Protein AF-A0A968RHL5-F1 (afdb_monomer_lite)

pLDDT: mean 75.02, std 21.57, range [31.22, 98.44]

Secondary structure (DSSP, 8-state):
-----------S-S--SSSSS----HHHHHHHHHH--HHHHHHH-HHHHHHHHTTSSSSHHHHIIIIITTTT--S-TT--HHHHHHH-TTS----SSPPEEE--SS--EEEEEES--EEEEEESS-EEEEEESS-EEEEEESS-EEEEEESS-EEEEEESS-EEEEEESS-EEEEESSS-EEEEEESS-EEEEESS--EEE--BSS----B-

Foldseek 3Di:
DDDDDDDDDPPDDDDDDDDDPPPCDVVNVVVCVVQADQVLLCVVPVVLVVCCVVVVAVTSSRCCVVPVVVVVHDRHNPPPVVVVCVVCVQDDDPDQEEGEHEADPEEEEGELHHYAYEYELDEEEYEEENAYDAYEEYDAYYAYEYENHEEEYEYEQHEDEYEEEPAYYAYETEPAYDEYEYEDHDEAYAYEDHDDHYHYHDYHYDDYDYDD

Radius of gyration: 25.2 Å; chains: 1; bounding box: 71×44×64 Å

Structure (mmCIF, N/CA/C/O backbone):
data_AF-A0A968RHL5-F1
#
_entry.id   AF-A0A968RHL5-F1
#
loop_
_atom_site.group_PDB
_atom_site.id
_atom_site.type_symbol
_atom_site.label_atom_id
_atom_site.label_alt_id
_atom_site.label_comp_id
_atom_site.label_asym_id
_atom_site.label_entity_id
_atom_site.label_seq_id
_atom_site.pdbx_PDB_ins_code
_atom_site.Cartn_x
_atom_site.Cartn_y
_atom_site.Cartn_z
_atom_site.occupancy
_atom_site.B_iso_or_equiv
_atom_site.auth_seq_id
_atom_site.auth_comp_id
_atom_site.auth_asym_id
_atom_site.auth_atom_id
_atom_site.pdbx_PDB_model_num
ATOM 1 N N . MET A 1 1 ? -51.381 -21.147 36.202 1.00 38.12 1 MET A N 1
ATOM 2 C CA . MET A 1 1 ? -50.349 -21.741 37.073 1.00 38.12 1 MET A CA 1
ATOM 3 C C . MET A 1 1 ? -49.721 -22.860 36.263 1.00 38.12 1 MET A C 1
ATOM 5 O O . MET A 1 1 ? -50.259 -23.953 36.234 1.00 38.12 1 MET A O 1
ATOM 9 N N . PHE A 1 2 ? -48.711 -22.533 35.460 1.00 31.22 2 PHE A N 1
ATOM 10 C CA . PHE A 1 2 ? -48.067 -23.497 34.572 1.00 31.22 2 PHE A CA 1
ATOM 11 C C . PHE A 1 2 ? -46.607 -23.608 34.980 1.00 31.22 2 PHE A C 1
ATOM 13 O O . PHE A 1 2 ? -45.843 -22.658 34.845 1.00 31.22 2 PHE A O 1
ATOM 20 N N . ALA A 1 3 ? -46.272 -24.775 35.508 1.00 38.38 3 ALA A N 1
ATOM 21 C CA . ALA A 1 3 ? -44.940 -25.333 35.474 1.00 38.38 3 ALA A CA 1
ATOM 22 C C . ALA A 1 3 ? -45.057 -26.626 34.662 1.00 38.38 3 ALA A C 1
ATOM 24 O O . ALA A 1 3 ? -45.920 -27.440 34.977 1.00 38.38 3 ALA A O 1
ATOM 25 N N . ASP A 1 4 ? -44.223 -26.793 33.636 1.00 36.75 4 ASP A N 1
ATOM 26 C CA . ASP A 1 4 ? -43.483 -28.043 33.446 1.00 36.75 4 ASP A CA 1
ATOM 27 C C . ASP A 1 4 ? -42.372 -27.892 32.388 1.00 36.75 4 ASP A C 1
ATOM 29 O O . ASP A 1 4 ? -42.632 -27.673 31.211 1.00 36.75 4 ASP A O 1
ATOM 33 N N . ARG A 1 5 ? -41.142 -28.016 32.903 1.00 36.91 5 ARG A N 1
ATOM 34 C CA . ARG A 1 5 ? -39.895 -28.621 32.391 1.00 36.91 5 ARG A CA 1
ATOM 35 C C . ARG A 1 5 ? -39.306 -28.324 30.992 1.00 36.91 5 ARG A C 1
ATOM 37 O O . ARG A 1 5 ? -40.018 -28.175 30.005 1.00 36.91 5 ARG A O 1
ATOM 44 N N . PRO A 1 6 ? -37.954 -28.334 30.905 1.00 44.06 6 PRO A N 1
ATOM 45 C CA . PRO A 1 6 ? -37.195 -27.915 29.733 1.00 44.06 6 PRO A CA 1
ATOM 46 C C . PRO A 1 6 ? -37.109 -29.027 28.682 1.00 44.06 6 PRO A C 1
ATOM 48 O O . PRO A 1 6 ? -36.971 -30.207 29.012 1.00 44.06 6 PRO A O 1
ATOM 51 N N . LYS A 1 7 ? -37.132 -28.635 27.406 1.00 44.25 7 LYS A N 1
ATOM 52 C CA . LYS A 1 7 ? -36.654 -29.460 26.296 1.00 44.25 7 LYS A CA 1
ATOM 53 C C . LYS A 1 7 ? -35.471 -28.762 25.643 1.00 44.25 7 LYS A C 1
ATOM 55 O O . LYS A 1 7 ? -35.602 -27.651 25.141 1.00 44.25 7 LYS A O 1
ATOM 60 N N . ASN A 1 8 ? -34.345 -29.458 25.679 1.00 42.59 8 ASN A N 1
ATOM 61 C CA . ASN A 1 8 ? -33.168 -29.241 24.854 1.00 42.59 8 ASN A CA 1
ATOM 62 C C . ASN A 1 8 ? -33.568 -29.141 23.372 1.00 42.59 8 ASN A C 1
ATOM 64 O O . ASN A 1 8 ? -34.475 -29.855 22.931 1.00 42.59 8 ASN A O 1
ATOM 68 N N . GLY A 1 9 ? -32.879 -28.280 22.620 1.00 32.75 9 GLY A N 1
ATOM 69 C CA . GLY A 1 9 ? -33.089 -28.143 21.180 1.00 32.75 9 GLY A CA 1
ATOM 70 C C . GLY A 1 9 ? -32.425 -26.932 20.520 1.00 32.75 9 GLY A C 1
ATOM 71 O O . GLY A 1 9 ? -33.036 -26.337 19.646 1.00 32.75 9 GLY A O 1
ATOM 72 N N . CYS A 1 10 ? -31.212 -26.569 20.937 1.00 35.47 10 CYS A N 1
ATOM 73 C CA . CYS A 1 10 ? -30.223 -25.913 20.076 1.00 35.47 10 CYS A CA 1
ATOM 74 C C . CYS A 1 10 ? -28.874 -26.542 20.437 1.00 35.47 10 CYS A C 1
ATOM 76 O O . CYS A 1 10 ? -28.051 -25.947 21.124 1.00 35.47 10 CYS A O 1
ATOM 78 N N . GLU A 1 11 ? -28.729 -27.818 20.083 1.00 44.06 11 GLU A N 1
ATOM 79 C CA . GLU A 1 11 ? -27.418 -28.447 19.990 1.00 44.06 11 GLU A CA 1
ATOM 80 C C . GLU A 1 11 ? -26.837 -28.075 18.618 1.00 44.06 11 GLU A C 1
ATOM 82 O O . GLU A 1 11 ? -27.441 -28.354 17.584 1.00 44.06 11 GLU A O 1
ATOM 87 N N . ASP A 1 12 ? -25.681 -27.418 18.693 1.00 45.38 12 ASP A N 1
ATOM 88 C CA . ASP A 1 12 ? -24.561 -27.409 17.754 1.00 45.38 12 ASP A CA 1
ATOM 89 C C . ASP A 1 12 ? -24.625 -26.624 16.425 1.00 45.38 12 ASP A C 1
ATOM 91 O O . ASP A 1 12 ? -25.414 -26.888 15.521 1.00 45.38 12 ASP A O 1
ATOM 95 N N . LEU A 1 13 ? -23.608 -25.749 16.301 1.00 43.62 13 LEU A N 1
ATOM 96 C CA . LEU A 1 13 ? -23.035 -25.103 15.106 1.00 43.62 13 LEU A CA 1
ATOM 97 C C . LEU A 1 13 ? -23.606 -23.739 14.676 1.00 43.62 13 LEU A C 1
ATOM 99 O O . LEU A 1 13 ? -24.205 -23.618 13.615 1.00 43.62 13 LEU A O 1
ATOM 103 N N . CYS A 1 14 ? -23.305 -22.682 15.438 1.00 33.41 14 CYS A N 1
ATOM 104 C CA . CYS A 1 14 ? -22.677 -21.456 14.909 1.00 33.41 14 CYS A CA 1
ATOM 105 C C . CYS A 1 14 ? -22.395 -20.475 16.059 1.00 33.41 14 CYS A C 1
ATOM 107 O O . CYS A 1 14 ? -23.261 -20.261 16.896 1.00 33.41 14 CYS A O 1
ATOM 109 N N . ILE A 1 15 ? -21.215 -19.845 16.047 1.00 34.50 15 ILE A N 1
ATOM 110 C CA . ILE A 1 15 ? -20.609 -19.008 17.108 1.00 34.50 15 ILE A CA 1
ATOM 111 C C . ILE A 1 15 ? -19.745 -19.829 18.084 1.00 34.50 15 ILE A C 1
ATOM 113 O O . ILE A 1 15 ? -19.909 -19.833 19.296 1.00 34.50 15 ILE A O 1
ATOM 117 N N . LEU A 1 16 ? -18.769 -20.538 17.517 1.00 33.47 16 LEU A N 1
ATOM 118 C CA . LEU A 1 16 ? -17.481 -20.742 18.175 1.00 33.47 16 LEU A CA 1
ATOM 119 C C . LEU A 1 16 ? -16.556 -19.619 17.690 1.00 33.47 16 LEU A C 1
ATOM 121 O O . LEU A 1 16 ? -16.519 -19.347 16.493 1.00 33.47 16 LEU A O 1
ATOM 125 N N . ALA A 1 17 ? -15.819 -19.034 18.637 1.00 31.81 17 ALA A N 1
ATOM 126 C CA . ALA A 1 17 ? -14.875 -17.920 18.509 1.00 31.81 17 ALA A CA 1
ATOM 127 C C . ALA A 1 17 ? -15.505 -16.515 18.472 1.00 31.81 17 ALA A C 1
ATOM 129 O O . ALA A 1 17 ? -15.636 -15.923 17.412 1.00 31.81 17 ALA A O 1
ATOM 130 N N . ILE A 1 18 ? -15.897 -16.000 19.645 1.00 34.56 18 ILE A N 1
ATOM 131 C CA . ILE A 1 18 ? -15.358 -14.784 20.308 1.00 34.56 18 ILE A CA 1
ATOM 132 C C . ILE A 1 18 ? -15.838 -14.860 21.777 1.00 34.56 18 ILE A C 1
ATOM 134 O O . ILE A 1 18 ? -16.629 -14.056 22.243 1.00 34.56 18 ILE A O 1
ATOM 138 N N . GLU A 1 19 ? -15.438 -15.896 22.521 1.00 37.44 19 GLU A N 1
ATOM 139 C CA . GLU A 1 19 ? -15.731 -15.968 23.970 1.00 37.44 19 GLU A CA 1
ATOM 140 C C . GLU A 1 19 ? -14.525 -16.382 24.830 1.00 37.44 19 GLU A C 1
ATOM 142 O O . GLU A 1 19 ? -14.696 -16.638 26.016 1.00 37.44 19 GLU A O 1
ATOM 147 N N . SER A 1 20 ? -13.286 -16.414 24.312 1.00 37.06 20 SER A N 1
ATOM 148 C CA . SER A 1 20 ? -12.167 -16.941 25.118 1.00 37.06 20 SER A CA 1
ATOM 149 C C . SER A 1 20 ? -11.075 -15.979 25.585 1.00 37.06 20 SER A C 1
ATOM 151 O O . SER A 1 20 ? -10.315 -16.427 26.431 1.00 37.06 20 SER A O 1
ATOM 153 N N . GLU A 1 21 ? -10.971 -14.704 25.176 1.00 38.03 21 GLU A N 1
ATOM 154 C CA . GLU A 1 21 ? -9.873 -13.837 25.687 1.00 38.03 21 GLU A CA 1
ATOM 155 C C . GLU A 1 21 ? -10.198 -12.341 25.901 1.00 38.03 21 GLU A C 1
ATOM 157 O O . GLU A 1 21 ? -9.315 -11.493 25.860 1.00 38.03 21 GLU A O 1
ATOM 162 N N . LEU A 1 22 ? -11.435 -11.984 26.254 1.00 40.34 22 LEU A N 1
ATOM 163 C CA . LEU A 1 22 ? -11.708 -10.694 26.919 1.00 40.34 22 LEU A CA 1
ATOM 164 C C . LEU A 1 22 ? -12.042 -10.919 28.396 1.00 40.34 22 LEU A C 1
ATOM 166 O O . LEU A 1 22 ? -13.035 -10.435 28.931 1.00 40.34 22 LEU A O 1
ATOM 170 N N . SER A 1 23 ? -11.159 -11.642 29.089 1.00 39.75 23 SER A N 1
ATOM 171 C CA . SER A 1 23 ? -11.019 -11.469 30.533 1.00 39.75 23 SER A CA 1
ATOM 172 C C . SER A 1 23 ? -10.489 -10.054 30.753 1.00 39.75 23 SER A C 1
ATOM 174 O O . SER A 1 23 ? -9.277 -9.838 30.791 1.00 39.75 23 SER A O 1
ATOM 176 N N . MET A 1 24 ? -11.390 -9.076 30.868 1.00 43.53 24 MET A N 1
ATOM 177 C CA . MET A 1 24 ? -11.045 -7.752 31.367 1.00 43.53 24 MET A CA 1
ATOM 178 C C . MET A 1 24 ? -10.445 -7.933 32.759 1.00 43.53 24 MET A C 1
ATOM 180 O O . MET A 1 24 ? -11.148 -8.167 33.740 1.00 43.53 24 MET A O 1
ATOM 184 N N . THR A 1 25 ? -9.119 -7.901 32.832 1.00 41.84 25 THR A N 1
ATOM 185 C CA . THR A 1 25 ? -8.392 -7.927 34.096 1.00 41.84 25 THR A CA 1
ATOM 186 C C . THR A 1 25 ? -8.833 -6.725 34.934 1.00 41.84 25 THR A C 1
ATOM 188 O O . THR A 1 25 ? -9.294 -5.714 34.398 1.00 41.84 25 THR A O 1
ATOM 191 N N . SER A 1 26 ? -8.678 -6.786 36.258 1.00 43.75 26 SER A N 1
ATOM 192 C CA . SER A 1 26 ? -8.982 -5.647 37.140 1.00 43.75 26 SER A CA 1
ATOM 193 C C . SER A 1 26 ? -8.257 -4.356 36.718 1.00 43.75 26 SER A C 1
ATOM 195 O O . SER A 1 26 ? -8.774 -3.269 36.940 1.00 43.75 26 SER A O 1
ATOM 197 N N . ALA A 1 27 ? -7.118 -4.475 36.023 1.00 37.25 27 ALA A N 1
ATOM 198 C CA . ALA A 1 27 ? -6.378 -3.358 35.437 1.00 37.25 27 ALA A CA 1
ATOM 199 C C . ALA A 1 27 ? -7.106 -2.671 34.257 1.00 37.25 27 ALA A C 1
ATOM 201 O O . ALA A 1 27 ? -7.029 -1.451 34.123 1.00 37.25 27 ALA A O 1
ATOM 202 N N . ASN A 1 28 ? -7.865 -3.412 33.439 1.00 43.44 28 ASN A N 1
ATOM 203 C CA . ASN A 1 28 ? -8.671 -2.845 32.346 1.00 43.44 28 ASN A CA 1
ATOM 204 C C . ASN A 1 28 ? -9.952 -2.161 32.862 1.00 43.44 28 ASN A C 1
ATOM 206 O O . ASN A 1 28 ? -10.473 -1.244 32.225 1.00 43.44 28 ASN A O 1
ATOM 210 N N . LEU A 1 29 ? -10.453 -2.579 34.030 1.00 46.78 29 LEU A N 1
ATOM 211 C CA . LEU A 1 29 ? -11.617 -1.976 34.688 1.00 46.78 29 LEU A CA 1
ATOM 212 C C . LEU A 1 29 ? -11.283 -0.627 35.361 1.00 46.78 29 LEU A C 1
ATOM 214 O O . LEU A 1 29 ? -12.139 0.266 35.407 1.00 46.78 29 LEU A O 1
ATOM 218 N N . ASP A 1 30 ? -10.041 -0.478 35.841 1.00 44.22 30 ASP A N 1
ATOM 219 C CA . ASP A 1 30 ? -9.503 0.761 36.421 1.00 44.22 30 ASP A CA 1
ATOM 220 C C . ASP A 1 30 ? -9.249 1.836 35.353 1.00 44.22 30 ASP A C 1
ATOM 222 O O . ASP A 1 30 ? -9.562 3.005 35.584 1.00 44.22 30 ASP A O 1
ATOM 226 N N . LEU A 1 31 ? -8.790 1.453 34.153 1.00 44.50 31 LEU A N 1
ATOM 227 C CA . LEU A 1 31 ? -8.592 2.394 33.042 1.00 44.50 31 LEU A CA 1
ATOM 228 C C . LEU A 1 31 ? -9.919 3.017 32.574 1.00 44.50 31 LEU A C 1
ATOM 230 O O . LEU A 1 31 ? -9.995 4.213 32.316 1.00 44.50 31 LEU A O 1
ATOM 234 N N . LEU A 1 32 ? -11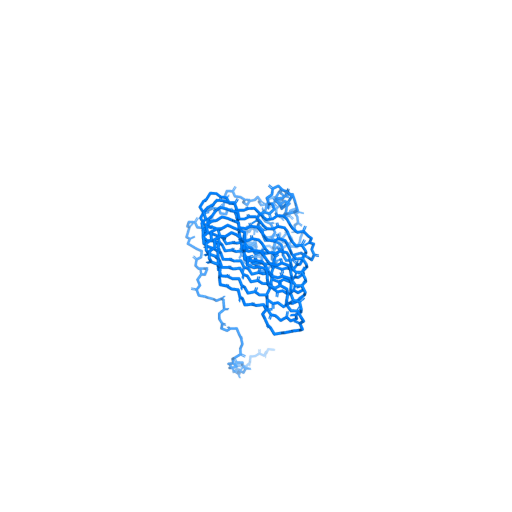.005 2.235 32.537 1.00 51.00 32 LEU A N 1
ATOM 235 C CA . LEU A 1 32 ? -12.345 2.757 32.235 1.00 51.00 32 LEU A CA 1
ATOM 236 C C . LEU A 1 32 ? -12.844 3.754 33.288 1.00 51.00 32 LEU A C 1
ATOM 238 O O . LEU A 1 32 ? -13.672 4.608 32.980 1.00 51.00 32 LEU A O 1
ATOM 242 N N . GLY A 1 33 ? -12.356 3.662 34.529 1.00 50.78 33 GLY A N 1
ATOM 243 C CA . GLY A 1 33 ? -12.722 4.579 35.606 1.00 50.78 33 GLY A CA 1
ATOM 244 C C . GLY A 1 33 ? -12.268 6.022 35.375 1.00 50.78 33 GLY A C 1
ATOM 245 O O . GLY A 1 33 ? -12.971 6.931 35.802 1.00 50.78 33 GLY A O 1
ATOM 246 N N . SER A 1 34 ? -11.146 6.247 34.682 1.00 53.41 34 SER A N 1
ATOM 247 C CA . SER A 1 34 ? -10.646 7.600 34.396 1.00 53.41 34 SER A CA 1
ATOM 248 C C . SER A 1 34 ? -11.271 8.257 33.162 1.00 53.41 34 SER A C 1
ATOM 250 O O . SER A 1 34 ? -11.162 9.470 33.020 1.00 53.41 34 SER A O 1
ATOM 252 N N . PHE A 1 35 ? -11.922 7.486 32.283 1.00 59.16 35 PHE A N 1
ATOM 253 C CA . PHE A 1 35 ? -12.486 7.988 31.019 1.00 59.16 35 PHE A CA 1
ATOM 254 C C . PHE A 1 35 ? -14.016 7.979 30.960 1.00 59.16 35 PHE A C 1
ATOM 256 O O . PHE A 1 35 ? -14.591 8.604 30.073 1.00 59.16 35 PHE A O 1
ATOM 263 N N . PHE A 1 36 ? -14.689 7.276 31.872 1.00 70.06 36 PHE A N 1
ATOM 264 C CA . PHE A 1 36 ? -16.145 7.187 31.872 1.00 70.06 36 PHE A CA 1
ATOM 265 C C . PHE A 1 36 ? -16.774 8.310 32.706 1.00 70.06 36 PHE A C 1
ATOM 267 O O . PHE A 1 36 ? -16.662 8.318 33.934 1.00 70.06 36 PHE A O 1
ATOM 274 N N . ASN A 1 37 ? -17.498 9.219 32.050 1.00 77.69 37 ASN A N 1
ATOM 275 C CA . ASN A 1 37 ? -18.347 10.197 32.726 1.00 77.69 37 ASN A CA 1
ATOM 276 C C . ASN A 1 37 ? -19.811 9.728 32.726 1.00 77.69 37 ASN A C 1
ATOM 278 O O . ASN A 1 37 ? -20.478 9.692 31.693 1.00 77.69 37 ASN A O 1
ATOM 282 N N . GLU A 1 38 ? -20.314 9.398 33.915 1.00 80.19 38 GLU A N 1
ATOM 283 C CA . GLU A 1 38 ? -21.693 8.959 34.154 1.00 80.19 38 GLU A CA 1
ATOM 284 C C . GLU A 1 38 ? -22.731 9.968 33.650 1.00 80.19 38 GLU A C 1
ATOM 286 O O . GLU A 1 38 ? -23.706 9.589 33.001 1.00 80.19 38 GLU A O 1
ATOM 291 N N . GLN A 1 39 ? -22.527 11.255 33.928 1.00 81.94 39 GLN A N 1
ATOM 292 C CA . GLN A 1 39 ? -23.485 12.292 33.565 1.00 81.94 39 GLN A CA 1
ATOM 293 C C . GLN A 1 39 ? -23.579 12.445 32.045 1.00 81.94 39 GLN A C 1
ATOM 295 O O . GLN A 1 39 ? -24.683 12.524 31.503 1.00 81.94 39 GLN A O 1
ATOM 300 N N . ASP A 1 40 ? -22.437 12.412 31.361 1.00 80.81 40 ASP A N 1
ATOM 301 C CA . ASP A 1 40 ? -22.374 12.571 29.910 1.00 80.81 40 ASP A CA 1
ATOM 302 C C . ASP A 1 40 ? -22.911 11.339 29.176 1.00 80.81 40 ASP A C 1
ATOM 304 O O . ASP A 1 40 ? -23.667 11.467 28.211 1.00 80.81 40 ASP A O 1
ATOM 308 N N . TYR A 1 41 ? -22.589 10.137 29.664 1.00 81.00 41 TYR A N 1
ATOM 309 C CA . TYR A 1 41 ? -23.103 8.890 29.102 1.00 81.00 41 TYR A CA 1
ATOM 310 C C . TYR A 1 41 ? -24.632 8.825 29.182 1.00 81.00 41 TYR A C 1
ATOM 312 O O . TYR A 1 41 ? -25.296 8.531 28.186 1.00 81.00 41 TYR A O 1
ATOM 320 N N . LEU A 1 42 ? -25.212 9.146 30.343 1.00 84.44 42 LEU A N 1
ATOM 321 C CA . LEU A 1 42 ? -26.666 9.133 30.508 1.00 84.44 42 LEU A CA 1
ATOM 322 C C . LEU A 1 42 ? -27.338 10.261 29.713 1.00 84.44 42 LEU A C 1
ATOM 324 O O . LEU A 1 42 ? -28.420 10.045 29.172 1.00 84.44 42 LEU A O 1
ATOM 328 N N . ALA A 1 43 ? -26.705 11.433 29.586 1.00 83.19 43 ALA A N 1
ATOM 329 C CA . ALA A 1 43 ? -27.209 12.518 28.741 1.00 83.19 43 ALA A CA 1
ATOM 330 C C . ALA A 1 43 ? -27.229 12.141 27.249 1.00 83.19 43 ALA A C 1
ATOM 332 O O . ALA A 1 43 ? -28.175 12.488 26.539 1.00 83.19 43 ALA A O 1
ATOM 333 N N . LYS A 1 44 ? -26.213 11.407 26.781 1.00 81.88 44 LYS A N 1
ATOM 334 C CA . LYS A 1 44 ? -26.085 10.945 25.391 1.00 81.88 44 LYS A CA 1
ATOM 335 C C . LYS A 1 44 ? -27.007 9.766 25.063 1.00 81.88 44 LYS A C 1
ATOM 337 O O . LYS A 1 44 ? -27.478 9.671 23.931 1.00 81.88 44 LYS A O 1
ATOM 342 N N . TYR A 1 45 ? -27.291 8.898 26.036 1.00 84.44 45 TYR A N 1
ATOM 343 C CA . TYR A 1 45 ? -28.114 7.695 25.867 1.00 84.44 45 TYR A CA 1
ATOM 344 C C . TYR A 1 45 ? -29.338 7.706 26.805 1.00 84.44 45 TYR A C 1
ATOM 346 O O . TYR A 1 45 ? -29.296 7.136 27.901 1.00 84.44 45 TYR A O 1
ATOM 354 N N . PRO A 1 46 ? -30.465 8.325 26.386 1.00 86.88 46 PRO A N 1
ATOM 355 C CA . PRO A 1 46 ? -31.670 8.440 27.213 1.00 86.88 46 PRO A CA 1
ATOM 356 C C . PRO A 1 46 ? -32.290 7.098 27.620 1.00 86.88 46 PRO A C 1
ATOM 358 O O . PRO A 1 46 ? -32.959 6.998 28.648 1.00 86.88 46 PRO A O 1
ATOM 361 N N . ASP A 1 47 ? -32.083 6.055 26.820 1.00 87.12 47 ASP A N 1
ATOM 362 C CA . ASP A 1 47 ? -32.515 4.693 27.118 1.00 87.12 47 ASP A CA 1
ATOM 363 C C . ASP A 1 47 ? -31.702 4.075 28.269 1.00 87.12 47 ASP A C 1
ATOM 365 O O . ASP A 1 47 ? -32.289 3.477 29.173 1.00 87.12 47 ASP A O 1
ATOM 369 N N . ALA A 1 48 ? -30.388 4.317 28.308 1.00 84.50 48 ALA A N 1
ATOM 370 C CA . ALA A 1 48 ? -29.539 3.960 29.442 1.00 84.50 48 ALA A CA 1
ATOM 371 C C . ALA A 1 48 ? -29.930 4.756 30.699 1.00 84.50 48 ALA A C 1
ATOM 373 O O . ALA A 1 48 ? -30.078 4.174 31.774 1.00 84.50 48 ALA A O 1
ATOM 374 N N . MET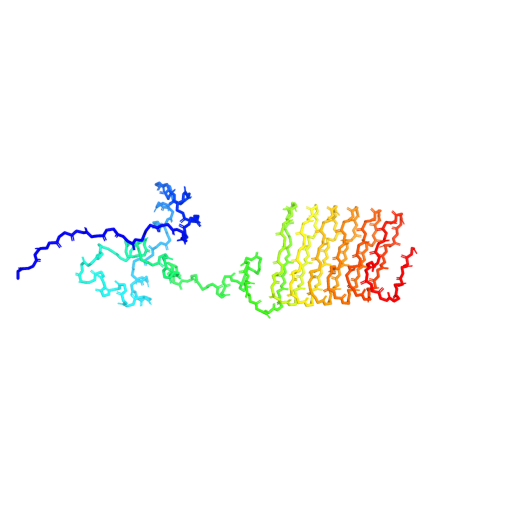 A 1 49 ? -30.199 6.064 30.563 1.00 88.56 49 MET A N 1
ATOM 375 C CA . MET A 1 49 ? -30.732 6.899 31.653 1.00 88.56 49 MET A CA 1
ATOM 376 C C . MET A 1 49 ? -32.017 6.321 32.237 1.00 88.56 49 MET A C 1
ATOM 378 O O . MET A 1 49 ? -32.159 6.215 33.455 1.00 88.56 49 MET A O 1
ATOM 382 N N . LEU A 1 50 ? -32.945 5.906 31.379 1.00 89.06 50 LEU A N 1
ATOM 383 C CA . LEU A 1 50 ? -34.204 5.319 31.809 1.00 89.06 50 LEU A CA 1
ATOM 384 C C . LEU A 1 50 ? -34.003 3.960 32.494 1.00 89.06 50 LEU A C 1
ATOM 386 O O . LEU A 1 50 ? -34.693 3.667 33.472 1.00 89.06 50 LEU A O 1
ATOM 390 N N . ALA A 1 51 ? -33.075 3.137 32.004 1.00 84.81 51 ALA A N 1
ATOM 391 C CA . ALA A 1 51 ? -32.754 1.842 32.596 1.00 84.81 51 ALA A CA 1
ATOM 392 C C . ALA A 1 51 ? -32.137 1.992 33.999 1.00 84.81 51 ALA A C 1
ATOM 394 O O . ALA A 1 51 ? -32.557 1.304 34.932 1.00 84.81 51 ALA A O 1
ATOM 395 N N . VAL A 1 52 ? -31.223 2.949 34.174 1.00 87.12 52 VAL A N 1
ATOM 396 C CA . VAL A 1 52 ? -30.633 3.290 35.479 1.00 87.12 52 VAL A CA 1
ATOM 397 C C . VAL A 1 52 ? -31.683 3.892 36.417 1.00 87.12 52 VAL A C 1
ATOM 399 O O . VAL A 1 52 ? -31.821 3.447 37.553 1.00 87.12 52 VAL A O 1
ATOM 402 N N . ALA A 1 53 ? -32.514 4.826 35.941 1.00 89.75 53 ALA A N 1
ATOM 403 C CA . ALA A 1 53 ? -33.578 5.442 36.744 1.00 89.75 53 ALA A CA 1
ATOM 404 C C . ALA A 1 53 ? -34.646 4.438 37.218 1.00 89.75 53 ALA A C 1
ATOM 406 O O . ALA A 1 53 ? -35.278 4.634 38.255 1.00 89.75 53 ALA A O 1
ATOM 407 N N . ARG A 1 54 ? -34.848 3.348 36.468 1.00 92.56 54 ARG A N 1
ATOM 408 C CA . ARG A 1 54 ? -35.728 2.228 36.844 1.00 92.56 54 ARG A CA 1
ATOM 409 C C . ARG A 1 54 ? -35.051 1.203 37.758 1.00 92.56 54 ARG A C 1
ATOM 411 O O . ARG A 1 54 ? -35.703 0.239 38.151 1.00 92.56 54 ARG A O 1
ATOM 418 N N . GLY A 1 55 ? -33.773 1.392 38.082 1.00 88.44 55 GLY A N 1
ATOM 419 C CA . GLY A 1 55 ? -32.988 0.478 38.906 1.00 88.44 55 GLY A CA 1
ATOM 420 C C . GLY A 1 55 ? -32.621 -0.834 38.209 1.00 88.44 55 GLY A C 1
ATOM 421 O O . GLY A 1 55 ? -32.251 -1.783 38.891 1.00 88.44 55 GLY A O 1
ATOM 422 N N . ALA A 1 56 ? -32.732 -0.914 36.877 1.00 85.81 56 ALA A N 1
ATOM 423 C CA . ALA A 1 56 ? -32.301 -2.095 36.127 1.00 85.81 56 ALA A CA 1
ATOM 424 C C . ALA A 1 56 ? -30.771 -2.241 36.130 1.00 85.81 56 ALA A C 1
ATOM 426 O O . ALA A 1 56 ? -30.266 -3.357 36.083 1.00 85.81 56 ALA A O 1
ATOM 427 N N . PHE A 1 57 ? -30.052 -1.118 36.236 1.00 86.12 57 PHE A N 1
ATOM 428 C CA . PHE A 1 57 ? -28.600 -1.073 36.385 1.00 86.12 57 PHE A CA 1
ATOM 429 C C . PHE A 1 57 ? -28.216 -0.130 37.534 1.00 86.12 57 PHE A C 1
ATOM 431 O O . PHE A 1 57 ? -28.864 0.908 37.694 1.00 86.12 57 PHE A O 1
ATOM 438 N N . PRO A 1 58 ? -27.169 -0.449 38.318 1.00 81.88 58 PRO A N 1
ATOM 439 C CA . PRO A 1 58 ? -26.707 0.404 39.417 1.00 81.88 58 PRO A CA 1
ATOM 440 C C . PRO A 1 58 ? -26.147 1.767 38.979 1.00 81.88 58 PRO A C 1
ATOM 442 O O . PRO A 1 58 ? -26.144 2.704 39.773 1.00 81.88 58 PRO A O 1
ATOM 445 N N . SER A 1 59 ? -25.653 1.868 37.743 1.00 81.94 59 SER A N 1
ATOM 446 C CA . SER A 1 59 ? -25.097 3.083 37.140 1.00 81.94 59 SER A CA 1
ATOM 447 C C . SER A 1 59 ? -25.080 2.972 35.612 1.00 81.94 59 SER A C 1
ATOM 449 O O . SER A 1 59 ? -25.234 1.887 35.043 1.00 81.94 59 SER A O 1
ATOM 451 N N . GLY A 1 60 ? -24.864 4.093 34.935 1.00 80.31 60 GLY A N 1
ATOM 452 C CA . GLY A 1 60 ? -24.562 4.179 33.514 1.00 80.31 60 GLY A CA 1
ATOM 453 C C . GLY A 1 60 ? -23.289 3.427 33.155 1.00 80.31 60 GLY A C 1
ATOM 454 O O . GLY A 1 60 ? -23.262 2.772 32.117 1.00 80.31 60 GLY A O 1
ATOM 455 N N . LYS A 1 61 ? -22.274 3.435 34.030 1.00 79.81 61 LYS A N 1
ATOM 456 C CA . LYS A 1 61 ? -21.066 2.609 33.850 1.00 79.81 61 LYS A CA 1
ATOM 457 C C . LYS A 1 61 ? -21.411 1.122 33.771 1.00 79.81 61 LYS A C 1
ATOM 459 O O . LYS A 1 61 ? -20.951 0.435 32.864 1.00 79.81 61 LYS A O 1
ATOM 464 N N . GLU A 1 62 ? -22.236 0.633 34.693 1.00 79.19 62 GLU A N 1
ATOM 465 C CA . GLU A 1 62 ? -22.689 -0.764 34.702 1.00 79.19 62 GLU A CA 1
ATOM 466 C C . GLU A 1 62 ? -23.539 -1.089 33.473 1.00 79.19 62 GLU A C 1
ATOM 468 O O . GLU A 1 62 ? -23.332 -2.113 32.827 1.00 79.19 62 GLU A O 1
ATOM 473 N N . HIS A 1 63 ? -24.439 -0.183 33.084 1.00 86.06 63 HIS A N 1
ATOM 474 C CA . HIS A 1 63 ? -25.186 -0.325 31.838 1.00 86.06 63 HIS A CA 1
ATOM 475 C C . HIS A 1 63 ? -24.250 -0.400 30.619 1.00 86.06 63 HIS A C 1
ATOM 477 O O . HIS A 1 63 ? -24.441 -1.230 29.732 1.00 86.06 63 HIS A O 1
ATOM 483 N N . PHE A 1 64 ? -23.219 0.445 30.557 1.00 77.75 64 PHE A N 1
ATOM 484 C CA . PHE A 1 64 ? -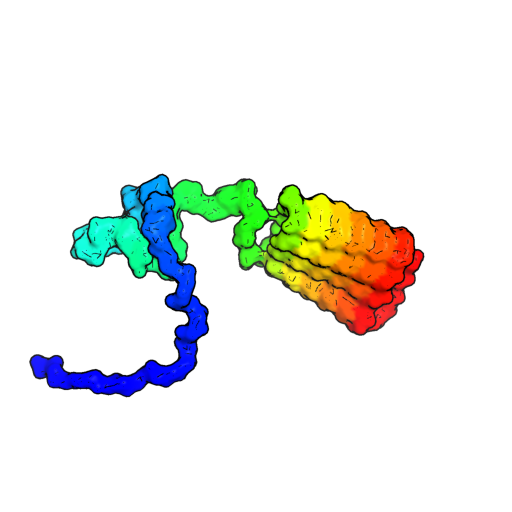22.253 0.430 29.465 1.00 77.75 64 PHE A CA 1
ATOM 485 C C . PHE A 1 64 ? -21.504 -0.903 29.387 1.00 77.75 64 PHE A C 1
ATOM 487 O O . PHE A 1 64 ? -21.466 -1.512 28.321 1.00 77.75 64 PHE A O 1
ATOM 494 N N . LEU A 1 65 ? -20.968 -1.373 30.513 1.00 73.12 65 LEU A N 1
ATOM 495 C CA . LEU A 1 65 ? -20.222 -2.628 30.582 1.00 73.12 65 LEU A CA 1
ATOM 496 C C . LEU A 1 65 ? -21.076 -3.845 30.200 1.00 73.12 65 LEU A C 1
ATOM 498 O O . LEU A 1 65 ? -20.568 -4.770 29.576 1.00 73.12 65 LEU A O 1
ATOM 502 N N . GLN A 1 66 ? -22.361 -3.843 30.563 1.00 74.06 66 GLN A N 1
ATOM 503 C CA . GLN A 1 66 ? -23.248 -4.991 30.356 1.00 74.06 66 GLN A CA 1
ATOM 504 C C . GLN A 1 66 ? -24.009 -4.957 29.021 1.00 74.06 66 GLN A C 1
ATOM 506 O O . GLN A 1 66 ? -24.345 -6.008 28.484 1.00 74.06 66 GLN A O 1
ATOM 511 N N . VAL A 1 67 ? -24.299 -3.767 28.487 1.00 73.12 67 VAL A N 1
ATOM 512 C CA . VAL A 1 67 ? -25.143 -3.573 27.290 1.00 73.12 67 VAL A CA 1
ATOM 513 C C . VAL A 1 67 ? -24.474 -2.647 26.277 1.00 73.12 67 VAL A C 1
ATOM 515 O O . VAL A 1 67 ? -24.414 -2.948 25.087 1.00 73.12 67 VAL A O 1
ATOM 518 N N . GLY A 1 68 ? -23.933 -1.520 26.739 1.00 69.75 68 GLY A N 1
ATOM 519 C CA . GLY A 1 68 ? -23.393 -0.481 25.862 1.00 69.75 68 GLY A CA 1
ATOM 520 C C . GLY A 1 68 ? -22.218 -0.915 24.983 1.00 69.75 68 GLY A C 1
ATOM 521 O O . GLY A 1 68 ? -22.114 -0.411 23.868 1.00 69.75 68 GLY A O 1
ATOM 522 N N . ILE A 1 69 ? -21.378 -1.853 25.432 1.00 64.38 69 ILE A N 1
ATOM 523 C CA . ILE A 1 69 ? -20.298 -2.429 24.611 1.00 64.38 69 ILE A CA 1
ATOM 524 C C . ILE A 1 69 ? -20.880 -3.185 23.407 1.00 64.38 69 ILE A C 1
ATOM 526 O O . ILE A 1 69 ? -20.433 -2.975 22.280 1.00 64.38 69 ILE A O 1
ATOM 530 N N . GLY A 1 70 ? -21.910 -4.013 23.621 1.00 58.34 70 GLY A N 1
ATOM 531 C CA . GLY A 1 70 ? -22.582 -4.761 22.550 1.00 58.34 70 GLY A CA 1
ATOM 532 C C . GLY A 1 70 ? -23.291 -3.851 21.543 1.00 58.34 70 GLY A C 1
ATOM 533 O O . GLY A 1 70 ? -23.261 -4.107 20.342 1.00 58.34 70 GLY A O 1
ATOM 534 N N . ASP A 1 71 ? -23.829 -2.733 22.027 1.00 70.69 71 ASP A N 1
ATOM 535 C CA . ASP A 1 71 ? -24.472 -1.699 21.210 1.00 70.69 71 ASP A CA 1
ATOM 536 C C . ASP A 1 71 ? -23.482 -0.704 20.570 1.00 70.69 71 ASP A C 1
ATOM 538 O O . ASP A 1 71 ? -23.908 0.275 19.955 1.00 70.69 71 ASP A O 1
ATOM 542 N N . ARG A 1 72 ? -22.164 -0.910 20.727 1.00 68.56 72 ARG A N 1
ATOM 543 C CA . ARG A 1 72 ? -21.101 -0.010 20.232 1.00 68.56 72 ARG A CA 1
ATOM 544 C C . ARG A 1 72 ? -21.254 1.447 20.699 1.00 68.56 72 ARG A C 1
ATOM 546 O O . ARG A 1 72 ? -21.017 2.390 19.944 1.00 68.56 72 ARG A O 1
ATOM 553 N N . ARG A 1 73 ? -21.668 1.660 21.949 1.00 75.31 73 ARG A N 1
ATOM 554 C CA . ARG A 1 73 ? -21.836 3.003 22.529 1.00 75.31 73 ARG A CA 1
ATOM 555 C C . ARG A 1 73 ? -20.480 3.633 22.858 1.00 75.31 73 ARG A C 1
ATOM 557 O O . ARG A 1 73 ? -19.560 2.948 23.288 1.00 75.31 73 ARG A O 1
ATOM 564 N N . SER A 1 74 ? -20.363 4.948 22.693 1.00 70.56 74 SER A N 1
ATOM 565 C CA . SER A 1 74 ? -19.148 5.697 23.040 1.00 70.56 74 SER A CA 1
ATOM 566 C C . SER A 1 74 ? -19.228 6.215 24.478 1.00 70.56 74 SER A C 1
ATOM 568 O O . SER A 1 74 ? -20.251 6.764 24.887 1.00 70.56 74 SER A O 1
ATOM 570 N N . ILE A 1 75 ? -18.145 6.045 25.236 1.00 65.25 75 ILE A N 1
ATOM 571 C CA . ILE A 1 75 ? -18.027 6.459 26.647 1.00 65.25 75 ILE A CA 1
ATOM 572 C C . ILE A 1 75 ? -17.429 7.845 26.842 1.00 65.25 75 ILE A C 1
ATOM 574 O O . ILE A 1 75 ? -17.496 8.382 27.944 1.00 65.25 75 ILE A O 1
ATOM 578 N N . ASN A 1 76 ? -16.863 8.421 25.786 1.00 59.69 76 ASN A N 1
ATOM 579 C CA . ASN A 1 76 ? -16.315 9.761 25.819 1.00 59.69 76 ASN A CA 1
ATOM 580 C C . ASN A 1 76 ? -17.201 10.653 24.926 1.00 59.69 76 ASN A C 1
ATOM 582 O O . ASN A 1 76 ? -17.267 10.428 23.713 1.00 59.69 76 ASN A O 1
ATOM 586 N N . PRO A 1 77 ? -17.947 11.613 25.501 1.00 51.66 77 PRO A N 1
ATOM 587 C CA . PRO A 1 77 ? -18.798 12.521 24.729 1.00 51.66 77 PRO A CA 1
ATOM 588 C C . PRO A 1 77 ? -17.988 13.401 23.769 1.00 51.66 77 PRO A C 1
ATOM 590 O O . PRO A 1 77 ? -18.527 13.756 22.724 1.00 51.66 77 PRO A O 1
ATOM 593 N N . ASP A 1 78 ? -16.714 13.656 24.090 1.00 47.91 78 ASP A N 1
ATOM 594 C CA . ASP A 1 78 ? -15.758 14.433 23.294 1.00 47.91 78 ASP A CA 1
ATOM 595 C C . ASP A 1 78 ? -14.880 13.546 22.401 1.00 47.91 78 ASP A C 1
ATOM 597 O O . ASP A 1 78 ? -14.132 14.051 21.564 1.00 47.91 78 ASP A O 1
ATOM 601 N N . PHE A 1 79 ? -14.981 12.215 22.528 1.00 49.72 79 PHE A N 1
ATOM 602 C CA . PHE A 1 79 ? -14.502 11.315 21.483 1.00 49.72 79 PHE A CA 1
ATOM 603 C C . PHE A 1 79 ? -15.533 11.322 20.366 1.00 49.72 79 PHE A C 1
ATOM 605 O O . PHE A 1 79 ? -16.378 10.430 20.221 1.00 49.72 79 PHE A O 1
ATOM 612 N N . ASP A 1 80 ? -15.482 12.400 19.600 1.00 53.75 80 ASP A N 1
ATOM 613 C CA . ASP A 1 80 ? -15.972 12.388 18.247 1.00 53.75 80 ASP A CA 1
ATOM 614 C C . ASP A 1 80 ? -14.994 11.536 17.444 1.00 53.75 80 ASP A C 1
ATOM 616 O O . ASP A 1 80 ? -13.873 11.954 17.166 1.00 53.75 80 ASP A O 1
ATOM 620 N N . ALA A 1 81 ? -15.411 10.313 17.116 1.00 46.75 81 ALA A N 1
ATOM 621 C CA . ALA A 1 81 ? -14.642 9.449 16.235 1.00 46.75 81 ALA A CA 1
ATOM 622 C C . ALA A 1 81 ? -14.309 10.188 14.930 1.00 46.75 81 ALA A C 1
ATOM 624 O O . ALA A 1 81 ? -13.203 10.055 14.441 1.00 46.75 81 ALA A O 1
ATOM 625 N N . THR A 1 82 ? -15.194 11.059 14.438 1.00 46.97 82 THR A N 1
ATOM 626 C CA . THR A 1 82 ? -14.942 11.906 13.266 1.00 46.97 82 THR A CA 1
ATOM 627 C C . THR A 1 82 ? -13.782 12.871 13.509 1.00 46.97 82 THR A C 1
ATOM 629 O O . THR A 1 82 ? -12.875 12.924 12.692 1.00 46.97 82 THR A O 1
ATOM 632 N N . PHE A 1 83 ? -13.759 13.586 14.641 1.00 53.06 83 PHE A N 1
ATOM 633 C CA . PHE A 1 83 ? -12.663 14.496 15.006 1.00 53.06 83 PHE A CA 1
ATOM 634 C C . PHE A 1 83 ? -11.345 13.748 15.249 1.00 53.06 83 PHE A C 1
ATOM 636 O O . PHE A 1 83 ? -10.279 14.171 14.805 1.00 53.06 83 PHE A O 1
ATOM 643 N N . TYR A 1 84 ? -11.418 12.603 15.931 1.00 45.47 84 TYR A N 1
ATOM 644 C CA . TYR A 1 84 ? -10.256 11.770 16.204 1.00 45.47 84 TYR A CA 1
ATOM 645 C C . TYR A 1 84 ? -9.678 11.177 14.917 1.00 45.47 84 TYR A C 1
ATOM 647 O O . TYR A 1 84 ? -8.464 11.153 14.790 1.00 45.47 84 TYR A O 1
ATOM 655 N N . LEU A 1 85 ? -10.518 10.786 13.953 1.00 43.78 85 LEU A N 1
ATOM 656 C CA . LEU A 1 85 ? -10.115 10.303 12.627 1.00 43.78 85 LEU A CA 1
ATOM 657 C C . LEU A 1 85 ? -9.631 11.441 11.710 1.00 43.78 85 LEU A C 1
ATOM 659 O O . LEU A 1 85 ? -8.725 11.225 10.915 1.00 43.78 85 LEU A O 1
ATOM 663 N N . THR A 1 86 ? -10.142 12.674 11.851 1.00 45.66 86 THR A N 1
ATOM 664 C CA . THR A 1 86 ? -9.587 13.841 11.130 1.00 45.66 86 THR A CA 1
ATOM 665 C C . THR A 1 86 ? -8.214 14.271 11.646 1.00 45.66 86 THR A C 1
ATOM 667 O O . THR A 1 86 ? -7.434 14.838 10.887 1.00 45.66 86 THR A O 1
ATOM 670 N N . GLU A 1 87 ? -7.915 14.009 12.920 1.00 46.94 87 GLU A N 1
ATOM 671 C CA . GLU A 1 87 ? -6.626 14.329 13.553 1.00 46.94 87 GLU A CA 1
ATOM 672 C C . GLU A 1 87 ? -5.674 13.114 13.615 1.00 46.94 87 GLU A C 1
ATOM 674 O O . GLU A 1 87 ? -4.483 13.278 13.862 1.00 46.94 87 GLU A O 1
ATOM 679 N N . ASN A 1 88 ? -6.181 11.893 13.394 1.00 40.75 88 ASN A N 1
ATOM 680 C CA . ASN A 1 88 ? -5.434 10.629 13.409 1.00 40.75 88 ASN A CA 1
ATOM 681 C C . ASN A 1 88 ? -5.927 9.720 12.262 1.00 40.75 88 ASN A C 1
ATOM 683 O O . ASN A 1 88 ? -6.608 8.723 12.522 1.00 40.75 88 ASN A O 1
ATOM 687 N N . PRO A 1 89 ? -5.599 10.052 11.000 1.00 47.22 89 PRO A N 1
ATOM 688 C CA . PRO A 1 89 ? -6.019 9.277 9.828 1.00 47.22 89 PRO A CA 1
ATOM 689 C C . PRO A 1 89 ? -5.437 7.851 9.794 1.00 47.22 89 PRO A C 1
ATOM 691 O O . PRO A 1 89 ? -5.937 7.002 9.069 1.00 47.22 89 PRO A O 1
ATOM 694 N N . ASP A 1 90 ? -4.434 7.554 10.626 1.00 44.84 90 ASP A N 1
ATOM 695 C CA . ASP A 1 90 ? -3.743 6.256 10.670 1.00 44.84 90 ASP A CA 1
ATOM 696 C C . ASP A 1 90 ? -4.545 5.121 11.351 1.00 44.84 90 ASP A C 1
ATOM 698 O O . ASP A 1 90 ? -4.009 4.032 11.558 1.00 44.84 90 ASP A O 1
ATOM 702 N N . PHE A 1 91 ? -5.798 5.340 11.775 1.00 43.47 91 PHE A N 1
ATOM 703 C CA . PHE A 1 91 ? -6.556 4.352 12.555 1.00 43.47 91 PHE A CA 1
ATOM 704 C C . PHE A 1 91 ? -7.875 3.952 11.885 1.00 43.47 91 PHE A C 1
ATOM 706 O O . PHE A 1 91 ? -8.938 4.386 12.310 1.00 43.47 91 PHE A O 1
ATOM 713 N N . LEU A 1 92 ? -7.774 3.061 10.890 1.00 45.72 92 LEU A N 1
ATOM 714 C CA . LEU A 1 92 ? -8.846 2.204 10.358 1.00 45.72 92 LEU A CA 1
ATOM 715 C C . LEU A 1 92 ? -10.181 2.910 10.065 1.00 45.72 92 LEU A C 1
ATOM 717 O O . LEU A 1 92 ? -11.039 3.012 10.946 1.00 45.72 92 LEU A O 1
ATOM 721 N N . ASP A 1 93 ? -10.450 3.203 8.793 1.00 49.06 93 ASP A N 1
ATOM 722 C CA . ASP A 1 93 ? -11.834 3.262 8.338 1.00 49.06 93 ASP A CA 1
ATOM 723 C C . ASP A 1 93 ? -12.091 2.281 7.193 1.00 49.06 93 ASP A C 1
ATOM 725 O O . ASP A 1 93 ? -11.499 2.302 6.128 1.00 49.06 93 ASP A O 1
ATOM 729 N N . SER A 1 94 ? -13.074 1.425 7.429 1.00 47.09 94 SER A N 1
ATOM 730 C CA . SER A 1 94 ? -13.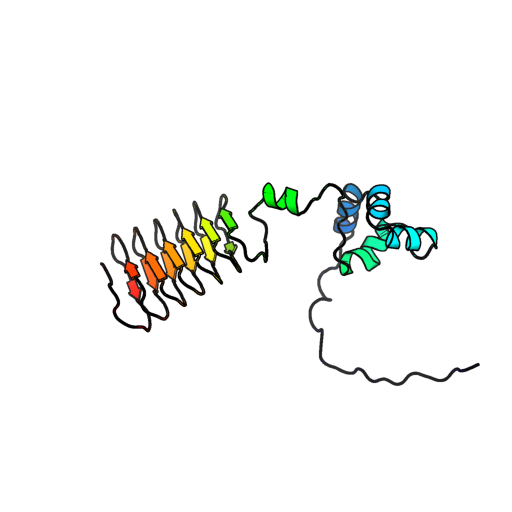888 0.732 6.434 1.00 47.09 94 SER A CA 1
ATOM 731 C C . SER A 1 94 ? -14.687 1.679 5.511 1.00 47.09 94 SER A C 1
ATOM 733 O O . SER A 1 94 ? -15.778 1.317 5.054 1.00 47.09 94 SER A O 1
ATOM 735 N N . SER A 1 95 ? -14.219 2.906 5.290 1.00 52.09 95 SER 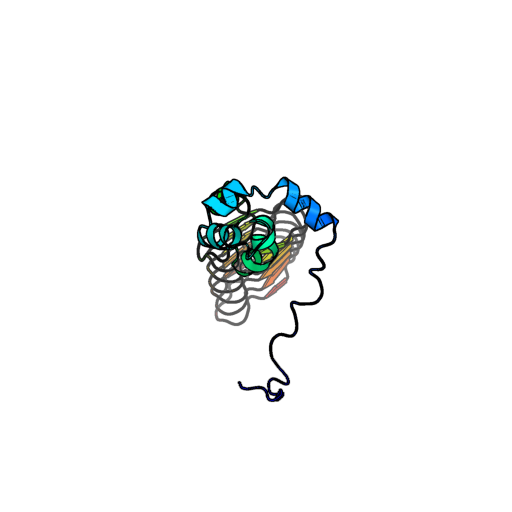A N 1
ATOM 736 C CA . SER A 1 95 ? -14.945 3.933 4.555 1.00 52.09 95 SER A CA 1
ATOM 737 C C . SER A 1 95 ? -14.571 3.832 3.083 1.00 52.09 95 SER A C 1
ATOM 739 O O . SER A 1 95 ? -13.394 3.820 2.780 1.00 52.09 95 SER A O 1
ATOM 741 N N . PRO A 1 96 ? -15.540 3.852 2.152 1.00 56.62 96 PRO A N 1
ATOM 742 C CA . PRO A 1 96 ? -15.306 3.783 0.705 1.00 56.62 96 PRO A CA 1
ATOM 743 C C . PRO A 1 96 ? -14.627 5.043 0.118 1.00 56.62 96 PRO A C 1
ATOM 745 O O . PRO A 1 96 ? -14.824 5.361 -1.056 1.00 56.62 96 PRO A O 1
ATOM 748 N N . ASN A 1 97 ? -13.913 5.813 0.938 1.00 66.81 97 ASN A N 1
ATOM 749 C CA . ASN A 1 97 ? -13.269 7.063 0.563 1.00 66.81 97 ASN A CA 1
ATOM 750 C C . ASN A 1 97 ? -11.776 6.842 0.331 1.00 66.81 97 ASN A C 1
ATOM 752 O O . ASN A 1 97 ? -11.229 5.799 0.634 1.00 66.81 97 ASN A O 1
ATOM 756 N N . LYS A 1 98 ? -11.143 7.855 -0.254 1.00 72.19 98 LYS A N 1
ATOM 757 C CA . LYS A 1 98 ? -9.697 7.929 -0.419 1.00 72.19 98 LYS A CA 1
ATOM 758 C C . LYS A 1 98 ? -9.037 8.292 0.907 1.00 72.19 98 LYS A C 1
ATOM 760 O O . LYS A 1 98 ? -9.212 9.432 1.350 1.00 72.19 98 LYS A O 1
ATOM 765 N N . ASP A 1 99 ? -8.226 7.392 1.442 1.00 74.88 99 ASP A N 1
ATOM 766 C CA . ASP A 1 99 ? -7.455 7.627 2.657 1.00 74.88 99 ASP A CA 1
ATOM 767 C C . ASP A 1 99 ? -6.000 8.027 2.355 1.00 74.88 99 ASP A C 1
ATOM 769 O O . ASP A 1 99 ? -5.461 7.806 1.267 1.00 74.88 99 ASP A O 1
ATOM 773 N N . LEU A 1 100 ? -5.367 8.692 3.325 1.00 80.00 100 LEU A N 1
ATOM 774 C CA . LEU A 1 100 ? -3.926 8.946 3.350 1.00 80.00 100 LEU A CA 1
ATOM 775 C C . LEU A 1 100 ? -3.356 8.225 4.569 1.00 80.00 100 LEU A C 1
ATOM 777 O O . LEU A 1 100 ? -3.623 8.639 5.695 1.00 80.00 100 LEU A O 1
ATOM 781 N N . ILE A 1 101 ? -2.563 7.186 4.329 1.00 79.06 101 ILE A N 1
ATOM 782 C CA . ILE A 1 101 ? -1.970 6.330 5.356 1.00 79.06 101 ILE A CA 1
ATOM 783 C C . ILE A 1 101 ? -0.456 6.512 5.316 1.00 79.06 101 ILE A C 1
ATOM 785 O O . ILE A 1 101 ? 0.161 6.383 4.256 1.00 79.06 101 ILE A O 1
ATOM 789 N N . VAL A 1 102 ? 0.150 6.830 6.459 1.00 81.44 102 VAL A N 1
ATOM 790 C CA . VAL A 1 102 ? 1.581 7.137 6.546 1.00 81.44 102 VAL A CA 1
ATOM 791 C C . VAL A 1 102 ? 2.214 6.342 7.689 1.00 81.44 102 VAL A C 1
ATOM 793 O O . VAL A 1 102 ? 1.789 6.458 8.838 1.00 81.44 102 VAL A O 1
ATOM 796 N N . GLY A 1 103 ? 3.237 5.549 7.369 1.00 76.50 103 GLY A N 1
ATOM 797 C CA . GLY A 1 103 ? 4.062 4.827 8.332 1.00 76.50 103 GLY A CA 1
ATOM 798 C C . GLY A 1 103 ? 4.841 5.769 9.248 1.00 76.50 103 GLY A C 1
ATOM 799 O O . GLY A 1 103 ? 5.043 6.954 8.958 1.00 76.50 103 GLY A O 1
ATOM 800 N N . ARG A 1 104 ? 5.233 5.264 10.410 1.00 80.25 104 ARG A N 1
ATOM 801 C CA . ARG A 1 104 ? 5.970 5.990 11.443 1.00 80.25 104 ARG A CA 1
ATOM 802 C C . ARG A 1 104 ? 7.415 5.491 11.466 1.00 80.25 104 ARG A C 1
ATOM 804 O O . ARG A 1 104 ? 7.970 5.100 10.454 1.00 80.25 104 ARG A O 1
ATOM 811 N N . GLU A 1 105 ? 8.085 5.634 12.605 1.00 80.56 105 GLU A N 1
ATOM 812 C CA . GLU A 1 105 ? 9.402 5.030 12.787 1.00 80.56 105 GLU A CA 1
ATOM 813 C C . GLU A 1 105 ? 9.257 3.525 13.054 1.00 80.56 105 GLU A C 1
ATOM 815 O O . GLU A 1 105 ? 8.448 3.120 13.893 1.00 80.56 105 GLU A O 1
ATOM 820 N N . GLY A 1 106 ? 10.132 2.724 12.446 1.00 83.31 106 GLY A N 1
ATOM 821 C CA . GLY A 1 106 ? 10.103 1.264 12.538 1.00 83.31 106 GLY A CA 1
ATOM 822 C C . GLY A 1 106 ? 9.395 0.631 11.343 1.00 83.31 106 GLY A C 1
ATOM 823 O O . GLY A 1 106 ? 8.948 1.340 10.462 1.00 83.31 106 GLY A O 1
ATOM 824 N N . GLY A 1 107 ? 9.357 -0.703 11.306 1.00 80.25 107 GLY A N 1
ATOM 825 C CA . GLY A 1 107 ? 8.641 -1.433 10.258 1.00 80.25 107 GLY A CA 1
ATOM 826 C C . GLY A 1 107 ? 7.148 -1.512 10.563 1.00 80.25 107 GLY A C 1
ATOM 827 O O . GLY A 1 107 ? 6.758 -1.989 11.639 1.00 80.25 107 GLY A O 1
ATOM 828 N N . ASP A 1 108 ? 6.333 -1.072 9.616 1.00 82.75 108 ASP A N 1
ATOM 829 C CA . ASP A 1 108 ? 4.895 -0.904 9.751 1.00 82.75 108 ASP A CA 1
ATOM 830 C C . ASP A 1 108 ? 4.083 -1.934 8.953 1.00 82.75 108 ASP A C 1
ATOM 832 O O . ASP A 1 108 ? 4.559 -2.661 8.081 1.00 82.75 108 ASP A O 1
ATOM 836 N N . THR A 1 109 ? 2.793 -2.023 9.275 1.00 88.31 109 THR A N 1
ATOM 837 C CA . THR A 1 109 ? 1.803 -2.741 8.467 1.00 88.31 109 THR A CA 1
ATOM 838 C C . THR A 1 109 ? 0.635 -1.810 8.183 1.00 88.31 109 THR A C 1
ATOM 840 O O . THR A 1 109 ? -0.127 -1.472 9.088 1.00 88.31 109 THR A O 1
ATOM 843 N N . LEU A 1 110 ? 0.502 -1.405 6.922 1.00 83.00 110 LEU A N 1
ATOM 844 C CA . LEU A 1 110 ? -0.414 -0.374 6.447 1.00 83.00 110 LEU A CA 1
ATOM 845 C C . LEU A 1 110 ? -1.465 -0.993 5.514 1.00 83.00 110 LEU A C 1
ATOM 847 O O . LEU A 1 110 ? -1.133 -1.728 4.585 1.00 83.00 110 LEU A O 1
ATOM 851 N N . LEU A 1 111 ? -2.744 -0.710 5.771 1.00 86.56 111 LEU A N 1
ATOM 852 C CA . LEU A 1 111 ? -3.892 -1.343 5.108 1.00 86.56 111 LEU A CA 1
ATOM 853 C C . LEU A 1 111 ? -4.869 -0.268 4.602 1.00 86.56 111 LEU A C 1
ATOM 855 O O . LEU A 1 111 ? -5.513 0.371 5.431 1.00 86.56 111 LEU A O 1
ATOM 859 N N . GLY A 1 112 ? -5.010 -0.116 3.280 1.00 85.44 112 GLY A N 1
ATOM 860 C CA . GLY A 1 112 ? -5.977 0.788 2.626 1.00 85.44 112 GLY A CA 1
ATOM 861 C C . GLY A 1 112 ? -7.428 0.329 2.787 1.00 85.44 112 GLY A C 1
ATOM 862 O O . GLY A 1 112 ? -8.287 1.058 3.262 1.00 85.44 112 GLY A O 1
ATOM 863 N N . ASN A 1 113 ? -7.664 -0.971 2.604 1.00 86.00 113 ASN A N 1
ATOM 864 C CA . ASN A 1 113 ? -8.981 -1.616 2.664 1.00 86.00 113 ASN A CA 1
ATOM 865 C C . ASN A 1 113 ? -9.827 -1.338 1.415 1.00 86.00 113 ASN A C 1
ATOM 867 O O . ASN A 1 113 ? -9.606 -1.951 0.377 1.00 86.00 113 ASN A O 1
ATOM 871 N N . SER A 1 114 ? -10.896 -0.559 1.526 1.00 86.00 114 SER A N 1
ATOM 872 C CA . SER A 1 114 ? -11.787 -0.273 0.406 1.00 86.00 114 SER A CA 1
ATOM 873 C C . SER A 1 114 ? -11.784 1.212 0.166 1.00 86.00 114 SER A C 1
ATOM 875 O O . SER A 1 114 ? -12.183 1.938 1.057 1.00 86.00 114 SER A O 1
ATOM 877 N N . GLY A 1 115 ? -11.457 1.650 -1.038 1.00 86.06 115 GLY A N 1
ATOM 878 C CA . GLY A 1 115 ? -11.209 3.06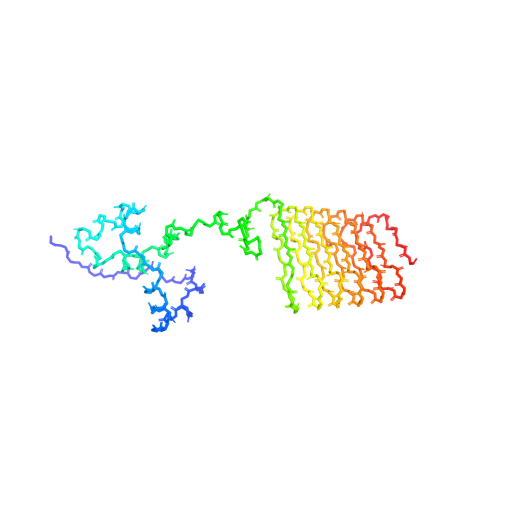4 -1.272 1.00 86.06 115 GLY A CA 1
ATOM 879 C C . GLY A 1 115 ? -10.112 3.234 -2.303 1.00 86.06 115 GLY A C 1
ATOM 880 O O . GLY A 1 115 ? -9.585 2.258 -2.804 1.00 86.06 115 GLY A O 1
ATOM 881 N N . ASN A 1 116 ? -9.825 4.477 -2.672 1.00 87.31 116 ASN A N 1
ATOM 882 C CA . ASN A 1 116 ? -8.702 4.778 -3.557 1.00 87.31 116 ASN A CA 1
ATOM 883 C C . ASN A 1 116 ? -7.628 5.454 -2.714 1.00 87.31 116 ASN A C 1
ATOM 885 O O . ASN A 1 116 ? -7.630 6.684 -2.599 1.00 87.31 116 ASN A O 1
ATOM 889 N N . ASP A 1 117 ? -6.748 4.678 -2.111 1.00 87.75 117 ASP A N 1
ATOM 890 C CA . ASP A 1 117 ? -5.922 5.114 -0.995 1.00 87.75 117 ASP A CA 1
ATOM 891 C C . ASP A 1 117 ? -4.537 5.583 -1.436 1.00 87.75 117 ASP A C 1
ATOM 893 O O . ASP A 1 117 ? -4.040 5.273 -2.518 1.00 87.75 117 ASP A O 1
ATOM 897 N N . ALA A 1 118 ? -3.897 6.394 -0.600 1.00 86.19 118 ALA A N 1
ATOM 898 C CA . ALA A 1 118 ? -2.500 6.774 -0.746 1.00 86.19 118 ALA A CA 1
ATOM 899 C C . ALA A 1 118 ? -1.729 6.303 0.488 1.00 86.19 118 ALA A C 1
ATOM 901 O O . ALA A 1 118 ? -1.934 6.831 1.579 1.00 86.19 118 ALA A O 1
ATOM 902 N N . ILE A 1 119 ? -0.843 5.325 0.311 1.00 87.56 119 ILE A N 1
ATOM 903 C CA . ILE A 1 119 ? -0.132 4.646 1.397 1.00 87.56 119 ILE A CA 1
ATOM 904 C C . ILE A 1 119 ? 1.374 4.881 1.252 1.00 87.56 119 ILE A C 1
ATOM 906 O O . ILE A 1 119 ? 1.942 4.625 0.189 1.00 87.56 119 ILE A O 1
ATOM 910 N N . PHE A 1 120 ? 2.019 5.353 2.318 1.00 89.06 120 PHE A N 1
ATOM 911 C CA . PHE A 1 120 ? 3.453 5.650 2.364 1.00 89.06 120 PHE A CA 1
ATOM 912 C C . PHE A 1 120 ? 4.113 4.902 3.527 1.00 89.06 120 PHE A C 1
ATOM 914 O O . PHE A 1 120 ? 3.756 5.176 4.667 1.00 89.06 120 PHE A O 1
ATOM 921 N N . GLY A 1 121 ? 5.066 4.006 3.252 1.00 85.19 121 GLY A N 1
ATOM 922 C CA . GLY A 1 121 ? 5.832 3.270 4.272 1.00 85.19 121 GLY A CA 1
ATOM 923 C C . GLY A 1 121 ? 6.801 4.173 5.040 1.00 85.19 121 GLY A C 1
ATOM 924 O O . GLY A 1 121 ? 6.697 4.322 6.249 1.00 85.19 121 GLY A O 1
ATOM 925 N N . ASN A 1 122 ? 7.572 4.963 4.286 1.00 90.25 122 ASN A N 1
ATOM 926 C CA . ASN A 1 122 ? 8.612 5.898 4.746 1.00 90.25 122 ASN A CA 1
ATOM 927 C C . ASN A 1 122 ? 9.979 5.232 4.904 1.00 90.25 122 ASN A C 1
ATOM 929 O O . ASN A 1 122 ? 10.678 5.072 3.910 1.00 90.25 122 ASN A O 1
ATOM 933 N N . GLU A 1 123 ? 10.435 5.012 6.129 1.00 90.00 123 GLU A N 1
ATOM 934 C CA . GLU A 1 123 ? 11.734 4.404 6.395 1.00 90.00 123 GLU A CA 1
ATOM 935 C C . GLU A 1 123 ? 11.501 3.060 7.078 1.00 90.00 123 GLU A C 1
ATOM 937 O O . GLU A 1 123 ? 10.600 2.975 7.905 1.00 90.00 123 GLU A O 1
ATOM 942 N N . ASN A 1 124 ? 12.435 2.122 6.893 1.00 92.25 124 ASN A N 1
ATOM 943 C CA . ASN A 1 124 ? 12.423 0.746 7.410 1.00 92.25 124 ASN A CA 1
ATOM 944 C C . ASN A 1 124 ? 11.556 -0.204 6.575 1.00 92.25 124 ASN A C 1
ATOM 946 O O . ASN A 1 124 ? 10.927 0.198 5.616 1.00 92.25 124 ASN A O 1
ATOM 950 N N . ASP A 1 125 ? 11.625 -1.491 6.916 1.00 93.75 125 ASP A N 1
ATOM 951 C CA . ASP A 1 125 ? 10.994 -2.568 6.158 1.00 93.75 125 ASP A CA 1
ATOM 952 C C . ASP A 1 125 ? 9.489 -2.645 6.477 1.00 93.75 125 ASP A C 1
ATOM 954 O O . ASP A 1 125 ? 9.102 -3.099 7.565 1.00 93.75 125 ASP A O 1
ATOM 958 N N . ASP A 1 126 ? 8.650 -2.260 5.519 1.00 92.12 126 ASP A N 1
ATOM 959 C CA . ASP A 1 126 ? 7.208 -2.105 5.698 1.00 92.12 126 ASP A CA 1
ATOM 960 C C . ASP A 1 126 ? 6.364 -3.129 4.925 1.00 92.12 126 ASP A C 1
ATOM 962 O O . ASP A 1 126 ? 6.783 -3.762 3.952 1.00 92.12 126 ASP A O 1
ATOM 966 N N . TRP A 1 127 ? 5.109 -3.287 5.353 1.00 92.00 127 TRP A N 1
ATOM 967 C CA . TRP A 1 127 ? 4.094 -4.097 4.678 1.00 92.00 127 TRP A CA 1
ATOM 968 C C . TRP A 1 127 ? 2.911 -3.222 4.270 1.00 92.00 127 TRP A C 1
ATOM 970 O O . TRP A 1 127 ? 2.157 -2.766 5.127 1.00 92.00 127 TRP A O 1
ATOM 980 N N . LEU A 1 128 ? 2.721 -3.003 2.969 1.00 93.56 128 LEU A N 1
ATOM 981 C CA . LEU A 1 128 ? 1.675 -2.126 2.432 1.00 93.56 128 LEU A CA 1
ATOM 982 C C . LEU A 1 128 ? 0.654 -2.926 1.617 1.00 93.56 128 LEU A C 1
ATOM 984 O O . LEU A 1 128 ? 1.017 -3.674 0.707 1.00 93.56 128 LEU A O 1
ATOM 988 N N . PHE A 1 129 ? -0.632 -2.718 1.903 1.00 94.50 129 PHE A N 1
ATOM 989 C CA . PHE A 1 129 ? -1.741 -3.401 1.236 1.00 94.50 129 PHE A CA 1
ATOM 990 C C . PHE A 1 129 ? -2.840 -2.413 0.828 1.00 94.50 129 PHE A C 1
ATOM 992 O O . PHE A 1 129 ? -3.520 -1.880 1.705 1.00 94.50 129 PHE A O 1
ATOM 999 N N . GLY A 1 130 ? -3.067 -2.214 -0.473 1.00 94.00 130 GLY A N 1
ATOM 1000 C CA . GLY A 1 130 ? -4.178 -1.395 -0.987 1.00 94.00 130 GLY A CA 1
ATOM 1001 C C . GLY A 1 130 ? -5.529 -2.084 -0.782 1.00 94.00 130 GLY A C 1
ATOM 1002 O O . GLY A 1 130 ? -6.403 -1.588 -0.077 1.00 94.00 130 GLY A O 1
ATOM 1003 N N . ASN A 1 131 ? -5.598 -3.359 -1.172 1.00 94.25 131 ASN A N 1
ATOM 1004 C CA . ASN A 1 131 ? -6.768 -4.242 -1.149 1.00 94.25 131 ASN A CA 1
ATOM 1005 C C . ASN A 1 131 ? -7.791 -3.964 -2.255 1.00 94.25 131 ASN A C 1
ATOM 1007 O O . ASN A 1 131 ? -7.867 -4.757 -3.188 1.00 94.25 131 ASN A O 1
ATOM 1011 N N . THR A 1 132 ? -8.685 -2.987 -2.118 1.00 91.44 132 THR A N 1
ATOM 1012 C CA . THR A 1 132 ? -9.758 -2.761 -3.098 1.00 91.44 132 THR A CA 1
ATOM 1013 C C . THR A 1 132 ? -9.922 -1.297 -3.445 1.00 91.44 132 THR A C 1
ATOM 1015 O O . THR A 1 132 ? -10.443 -0.547 -2.636 1.00 91.44 132 THR A O 1
ATOM 1018 N N . GLY A 1 133 ? -9.720 -0.986 -4.718 1.00 93.12 133 GLY A N 1
ATOM 1019 C CA . GLY A 1 133 ? -9.952 0.323 -5.322 1.00 93.12 133 GLY A CA 1
ATOM 1020 C C . GLY A 1 133 ? -8.708 0.725 -6.098 1.00 93.12 133 GLY A C 1
ATOM 1021 O O . GLY A 1 133 ? -7.864 -0.125 -6.322 1.00 93.12 133 GLY A O 1
ATOM 1022 N N . ASP A 1 134 ? -8.649 1.946 -6.621 1.00 94.25 134 ASP A N 1
ATOM 1023 C CA . ASP A 1 134 ? -7.466 2.381 -7.376 1.00 94.25 134 ASP A CA 1
ATOM 1024 C C . ASP A 1 134 ? -6.482 3.058 -6.409 1.00 94.25 134 ASP A C 1
ATOM 1026 O O . ASP A 1 134 ? -6.608 4.258 -6.117 1.00 94.25 134 ASP A O 1
ATOM 1030 N N . ASP A 1 135 ? -5.523 2.286 -5.905 1.00 96.31 135 ASP A N 1
ATOM 1031 C CA . ASP A 1 135 ? -4.635 2.674 -4.816 1.00 96.31 135 ASP A CA 1
ATOM 1032 C C . ASP A 1 135 ? -3.282 3.220 -5.306 1.00 96.31 135 ASP A C 1
ATOM 1034 O O . ASP A 1 135 ? -2.850 3.061 -6.451 1.00 96.31 135 ASP A O 1
ATOM 1038 N N . SER A 1 136 ? -2.583 3.942 -4.432 1.00 95.19 136 SER A N 1
ATOM 1039 C CA . SER A 1 136 ? -1.235 4.467 -4.655 1.00 95.19 136 SER A CA 1
ATOM 1040 C C . SER A 1 136 ? -0.331 4.127 -3.476 1.00 95.19 136 SER A C 1
ATOM 1042 O O . SER A 1 136 ? -0.408 4.768 -2.430 1.00 95.19 136 SER A O 1
ATOM 1044 N N . LEU A 1 137 ? 0.547 3.143 -3.652 1.00 96.94 137 LEU A N 1
ATOM 1045 C CA . LEU A 1 137 ? 1.439 2.625 -2.615 1.00 96.94 137 LEU A CA 1
ATOM 1046 C C . LEU A 1 137 ? 2.897 3.017 -2.895 1.00 96.94 137 LEU A C 1
ATOM 1048 O O . LEU A 1 137 ? 3.395 2.841 -4.011 1.00 96.94 137 LEU A O 1
ATOM 1052 N N . TYR A 1 138 ? 3.584 3.504 -1.861 1.00 96.50 138 TYR A N 1
ATOM 1053 C CA . TYR A 1 138 ? 4.988 3.915 -1.895 1.00 96.50 138 TYR A CA 1
ATOM 1054 C C . TYR A 1 138 ? 5.732 3.344 -0.682 1.00 96.50 138 TYR A C 1
ATOM 1056 O O . TYR A 1 138 ? 5.475 3.789 0.436 1.00 96.50 138 TYR A O 1
ATOM 1064 N N . GLY A 1 139 ? 6.659 2.407 -0.891 1.00 94.19 139 GLY A N 1
ATOM 1065 C CA . GLY A 1 139 ? 7.488 1.842 0.186 1.00 94.19 139 GLY A CA 1
ATOM 1066 C C . GLY A 1 139 ? 8.476 2.879 0.727 1.00 94.19 139 GLY A C 1
ATOM 1067 O O . GLY A 1 139 ? 8.398 3.298 1.878 1.00 94.19 139 GLY A O 1
ATOM 1068 N N . ASN A 1 140 ? 9.196 3.515 -0.202 1.00 96.38 140 ASN A N 1
ATOM 1069 C CA . ASN A 1 140 ? 10.211 4.555 -0.005 1.00 96.38 140 ASN A CA 1
ATOM 1070 C C . ASN A 1 140 ? 11.603 4.020 0.351 1.00 96.38 140 ASN A C 1
ATOM 1072 O O . ASN A 1 140 ? 12.407 3.885 -0.568 1.00 96.38 140 ASN A O 1
ATOM 1076 N N . ILE A 1 141 ? 11.979 3.898 1.623 1.00 94.81 141 ILE A N 1
ATOM 1077 C CA . ILE A 1 141 ? 13.320 3.453 2.032 1.00 94.81 141 ILE A CA 1
ATOM 1078 C C . ILE A 1 141 ? 13.171 2.250 2.952 1.00 94.81 141 ILE A C 1
ATOM 1080 O O . ILE A 1 141 ? 12.805 2.428 4.107 1.00 94.81 141 ILE A O 1
ATOM 1084 N N . GLY A 1 142 ? 13.611 1.083 2.509 1.00 96.31 142 GLY A N 1
ATOM 1085 C CA . GLY A 1 142 ? 13.513 -0.138 3.298 1.00 96.31 142 GLY A CA 1
ATOM 1086 C C . GLY A 1 142 ? 13.316 -1.333 2.387 1.00 96.31 142 GLY A C 1
ATOM 1087 O O . GLY A 1 142 ? 13.088 -1.174 1.199 1.00 96.31 142 GLY A O 1
ATOM 1088 N N . ALA A 1 143 ? 13.466 -2.543 2.918 1.00 97.06 143 ALA A N 1
ATOM 1089 C CA . ALA A 1 143 ? 13.098 -3.737 2.170 1.00 97.06 143 ALA A CA 1
ATOM 1090 C C . ALA A 1 143 ? 11.595 -3.994 2.345 1.00 97.06 143 ALA A C 1
ATOM 1092 O O . ALA A 1 143 ? 11.183 -4.705 3.267 1.00 97.06 143 ALA A O 1
ATOM 1093 N N . ASP A 1 144 ? 10.788 -3.425 1.455 1.00 98.19 144 ASP A N 1
ATOM 1094 C CA . ASP A 1 144 ? 9.341 -3.351 1.616 1.00 98.19 144 ASP A CA 1
ATOM 1095 C C . ASP A 1 144 ? 8.600 -4.502 0.917 1.00 98.19 144 ASP A C 1
ATOM 1097 O O . ASP A 1 144 ? 9.046 -5.093 -0.073 1.00 98.19 144 ASP A O 1
ATOM 1101 N N . SER A 1 145 ? 7.405 -4.828 1.415 1.00 97.81 145 SER A N 1
ATOM 1102 C CA . SER A 1 145 ? 6.468 -5.760 0.781 1.00 97.81 145 SER A CA 1
ATOM 1103 C C . SER A 1 145 ? 5.152 -5.058 0.454 1.00 97.81 145 SER A C 1
ATOM 1105 O O . SER A 1 145 ? 4.350 -4.783 1.346 1.00 97.81 145 SER A O 1
ATOM 1107 N N . LEU A 1 146 ? 4.885 -4.842 -0.835 1.00 98.12 146 LEU A N 1
ATOM 1108 C CA . LEU A 1 146 ? 3.740 -4.079 -1.330 1.00 98.12 146 LEU A CA 1
ATOM 1109 C C . LEU A 1 146 ? 2.785 -4.942 -2.170 1.00 98.12 146 LEU A C 1
ATOM 1111 O O . LEU A 1 146 ? 3.219 -5.741 -3.007 1.00 98.12 146 LEU A O 1
ATOM 1115 N N . SER A 1 147 ? 1.481 -4.738 -1.985 1.00 98.12 147 SER A N 1
ATOM 1116 C CA . SER A 1 147 ? 0.396 -5.377 -2.745 1.00 98.12 147 SER A CA 1
ATOM 1117 C C . SER A 1 147 ? -0.698 -4.353 -3.058 1.00 98.12 147 SER A C 1
ATOM 1119 O O . SER A 1 147 ? -1.311 -3.817 -2.134 1.00 98.12 147 SER A O 1
ATOM 1121 N N . GLY A 1 148 ? -0.916 -4.074 -4.348 1.00 97.00 148 GLY A N 1
ATOM 1122 C CA . GLY A 1 148 ? -1.988 -3.193 -4.833 1.00 97.00 148 GLY A CA 1
ATOM 1123 C C . GLY A 1 148 ? -3.358 -3.772 -4.492 1.00 97.00 148 GLY A C 1
ATOM 1124 O O . GLY A 1 148 ? -4.077 -3.242 -3.650 1.00 97.00 148 GLY A O 1
ATOM 1125 N N . GLY A 1 149 ? -3.634 -4.978 -4.983 1.00 97.50 149 GLY A N 1
ATOM 1126 C CA . GLY A 1 149 ? -4.819 -5.739 -4.615 1.00 97.50 149 GLY A CA 1
ATOM 1127 C C . GLY A 1 149 ? -5.775 -5.897 -5.787 1.00 97.50 149 GLY A C 1
ATOM 1128 O O . GLY A 1 149 ? -5.610 -6.804 -6.600 1.00 97.50 149 GLY A O 1
ATOM 1129 N N . LYS A 1 150 ? -6.867 -5.139 -5.810 1.00 95.38 150 LYS A N 1
ATOM 1130 C CA . LYS A 1 150 ? -7.872 -5.195 -6.875 1.00 95.38 150 LYS A CA 1
ATOM 1131 C C . LYS A 1 150 ? -8.113 -3.804 -7.429 1.00 95.38 150 LYS A C 1
ATOM 1133 O O . LYS A 1 150 ? -8.399 -2.910 -6.643 1.00 95.38 150 LYS A O 1
ATOM 1138 N N . ASN A 1 151 ? -8.370 -3.770 -8.735 1.00 96.25 151 ASN A N 1
ATOM 1139 C CA . ASN A 1 151 ? -8.509 -2.589 -9.591 1.00 96.25 151 ASN A CA 1
ATOM 1140 C C . ASN A 1 151 ? -7.137 -2.043 -9.989 1.00 96.25 151 ASN A C 1
ATOM 1142 O O . ASN A 1 151 ? -6.203 -2.822 -10.044 1.00 96.25 151 ASN A O 1
ATOM 1146 N N . ASN A 1 152 ? -7.064 -0.801 -10.467 1.00 96.38 152 ASN A N 1
ATOM 1147 C CA . ASN A 1 152 ? -5.889 -0.327 -11.188 1.00 96.38 152 ASN A CA 1
ATOM 1148 C C . ASN A 1 152 ? -4.985 0.452 -10.238 1.00 96.38 152 ASN A C 1
ATOM 1150 O O . ASN A 1 152 ? -5.227 1.634 -9.971 1.00 96.38 152 ASN A O 1
ATOM 1154 N N . ASP A 1 153 ? -3.920 -0.194 -9.790 1.00 98.25 153 ASP A N 1
ATOM 1155 C CA . ASP A 1 153 ? -3.073 0.333 -8.733 1.00 98.25 153 ASP A CA 1
ATOM 1156 C C . ASP A 1 153 ? -1.784 0.964 -9.273 1.00 98.25 153 ASP A C 1
ATOM 1158 O O . ASP A 1 153 ? -1.228 0.580 -10.308 1.00 98.25 153 ASP A O 1
ATOM 1162 N N . LEU A 1 154 ? -1.265 1.951 -8.543 1.00 97.06 154 LEU A N 1
ATOM 1163 C CA . LEU A 1 154 ? 0.099 2.451 -8.691 1.00 97.06 154 LEU A CA 1
ATOM 1164 C C . LEU A 1 154 ? 0.926 1.962 -7.504 1.00 97.06 154 LEU A C 1
ATOM 1166 O O . LEU A 1 154 ? 0.728 2.423 -6.384 1.00 97.06 154 LEU A O 1
ATOM 1170 N N . VAL A 1 155 ? 1.906 1.098 -7.750 1.00 98.12 155 VAL A N 1
ATOM 1171 C CA . VAL A 1 155 ? 2.735 0.517 -6.685 1.00 98.12 155 VAL A CA 1
ATOM 1172 C C . VAL A 1 155 ? 4.211 0.793 -6.970 1.00 98.12 155 VAL A C 1
ATOM 1174 O O . VAL A 1 155 ? 4.703 0.491 -8.060 1.00 98.12 155 VAL A O 1
ATOM 1177 N N . ARG A 1 156 ? 4.923 1.402 -6.016 1.00 98.12 156 ARG A N 1
ATOM 1178 C CA . ARG A 1 156 ? 6.352 1.742 -6.135 1.00 98.12 156 ARG A CA 1
ATOM 1179 C C . ARG A 1 156 ? 7.111 1.247 -4.904 1.00 98.12 156 ARG A C 1
ATOM 1181 O O . ARG A 1 156 ? 6.791 1.700 -3.808 1.00 98.12 156 ARG A O 1
ATOM 1188 N N . GLY A 1 157 ? 8.090 0.363 -5.105 1.00 97.12 157 GLY A N 1
ATOM 1189 C CA . GLY A 1 157 ? 8.977 -0.144 -4.050 1.00 97.12 157 GLY A CA 1
ATOM 1190 C C . GLY A 1 157 ? 9.779 0.992 -3.420 1.00 97.12 157 GLY A C 1
ATOM 1191 O O . GLY A 1 157 ? 9.400 1.521 -2.379 1.00 97.12 157 GLY A O 1
ATOM 1192 N N . GLY A 1 158 ? 10.762 1.518 -4.149 1.00 97.69 158 GLY A N 1
ATOM 1193 C CA . GLY A 1 158 ? 11.504 2.700 -3.728 1.00 97.69 158 GLY A CA 1
ATOM 1194 C C . GLY A 1 158 ? 13.007 2.482 -3.769 1.00 97.69 158 GLY A C 1
ATOM 1195 O O . GLY A 1 158 ? 13.626 2.627 -4.824 1.00 97.69 158 GLY A O 1
ATOM 1196 N N . LYS A 1 159 ? 13.630 2.321 -2.608 1.00 96.06 159 LYS A N 1
ATOM 1197 C CA . LYS A 1 159 ? 15.048 1.986 -2.475 1.00 96.06 159 LYS A CA 1
ATOM 1198 C C . LYS A 1 159 ? 15.166 0.749 -1.617 1.00 96.06 159 LYS A C 1
ATOM 1200 O O . LYS A 1 159 ? 14.385 0.613 -0.689 1.00 96.06 159 LYS A O 1
ATOM 1205 N N . ASP A 1 160 ? 16.293 0.064 -1.784 1.00 97.62 160 ASP A N 1
ATOM 1206 C CA . ASP A 1 160 ? 16.557 -1.237 -1.185 1.00 97.62 160 ASP A CA 1
ATOM 1207 C C . ASP A 1 160 ? 15.695 -2.331 -1.831 1.00 97.62 160 ASP A C 1
ATOM 1209 O O . ASP A 1 160 ? 15.078 -2.124 -2.864 1.00 97.62 160 ASP A O 1
ATOM 1213 N N . ARG A 1 161 ? 15.818 -3.569 -1.349 1.00 97.44 161 ARG A N 1
ATOM 1214 C CA . ARG A 1 161 ? 15.263 -4.731 -2.051 1.00 97.44 161 ARG A CA 1
ATOM 1215 C C . ARG A 1 161 ? 13.783 -4.890 -1.734 1.00 97.44 161 ARG A C 1
ATOM 1217 O O . ARG A 1 161 ? 13.465 -5.429 -0.672 1.00 97.44 161 ARG A O 1
ATOM 1224 N N . ASP A 1 162 ? 12.940 -4.620 -2.719 1.00 98.44 162 ASP A N 1
ATOM 1225 C CA . ASP A 1 162 ? 11.495 -4.670 -2.547 1.00 98.44 162 ASP A CA 1
ATOM 1226 C C . ASP A 1 162 ? 10.838 -5.916 -3.152 1.00 98.44 162 ASP A C 1
ATOM 1228 O O . ASP A 1 162 ? 11.306 -6.543 -4.115 1.00 98.44 162 ASP A O 1
ATOM 1232 N N . LEU A 1 163 ? 9.690 -6.276 -2.579 1.00 97.31 163 LEU A N 1
ATOM 1233 C CA . LEU A 1 163 ? 8.734 -7.222 -3.139 1.00 97.31 163 LEU A CA 1
ATOM 1234 C C . LEU A 1 163 ? 7.454 -6.476 -3.511 1.00 97.31 163 LEU A C 1
ATOM 1236 O O . LEU A 1 163 ? 6.639 -6.161 -2.648 1.00 97.31 163 LEU A O 1
ATOM 1240 N N . VAL A 1 164 ? 7.236 -6.261 -4.806 1.00 97.81 164 VAL A N 1
ATOM 1241 C CA . VAL A 1 164 ? 6.160 -5.392 -5.301 1.00 97.81 164 VAL A CA 1
ATOM 1242 C C . VAL A 1 164 ? 5.160 -6.189 -6.137 1.00 97.81 164 VAL A C 1
ATOM 1244 O O . VAL A 1 164 ? 5.560 -6.941 -7.028 1.00 97.81 164 VAL A O 1
ATOM 1247 N N . ARG A 1 165 ? 3.855 -6.049 -5.868 1.00 97.19 165 ARG A N 1
ATOM 1248 C CA . ARG A 1 165 ? 2.780 -6.721 -6.624 1.00 97.19 165 ARG A CA 1
ATOM 1249 C C . ARG A 1 165 ? 1.648 -5.762 -6.985 1.00 97.19 165 ARG A C 1
ATOM 1251 O O . ARG A 1 165 ? 1.182 -5.045 -6.105 1.00 97.19 165 ARG A O 1
ATOM 1258 N N . GLY A 1 166 ? 1.194 -5.795 -8.238 1.00 96.38 166 GLY A N 1
ATOM 1259 C CA . GLY A 1 166 ? -0.062 -5.154 -8.663 1.00 96.38 166 GLY A CA 1
ATOM 1260 C C . GLY A 1 166 ? -1.297 -5.973 -8.263 1.00 96.38 166 GLY A C 1
ATOM 1261 O O . GLY A 1 166 ? -2.205 -5.464 -7.623 1.00 96.38 166 GLY A O 1
ATOM 1262 N N . ASP A 1 167 ? -1.224 -7.293 -8.465 1.00 96.50 167 ASP A N 1
ATOM 1263 C CA . ASP A 1 167 ? -2.268 -8.294 -8.200 1.00 96.50 167 ASP A CA 1
ATOM 1264 C C . ASP A 1 167 ? -3.384 -8.387 -9.259 1.00 96.50 167 ASP A C 1
ATOM 1266 O O . ASP A 1 167 ? -3.256 -9.220 -10.158 1.00 96.50 167 ASP A O 1
ATOM 1270 N N . VAL A 1 168 ? -4.529 -7.713 -9.136 1.00 95.62 168 VAL A N 1
ATOM 1271 C CA . VAL A 1 168 ? -5.646 -7.858 -10.093 1.00 95.62 168 VAL A CA 1
ATOM 1272 C C . VAL A 1 168 ? -6.113 -6.507 -10.609 1.00 95.62 168 VAL A C 1
ATOM 1274 O O . VAL A 1 168 ? -6.919 -5.858 -9.951 1.00 95.62 168 VAL A O 1
ATOM 1277 N N . GLY A 1 169 ? -5.806 -6.207 -11.864 1.00 94.25 169 GLY A N 1
ATOM 1278 C CA . GLY A 1 169 ? -6.297 -5.029 -12.563 1.00 94.25 169 GLY A CA 1
ATOM 1279 C C . GLY A 1 169 ? -5.266 -4.542 -13.566 1.00 94.25 169 GLY A C 1
ATOM 1280 O O . GLY A 1 169 ? -4.346 -5.265 -13.908 1.00 94.25 169 GLY A O 1
ATOM 1281 N N . LEU A 1 170 ? -5.457 -3.347 -14.119 1.00 94.00 170 LEU A N 1
ATOM 1282 C CA . LEU A 1 170 ? -4.467 -2.743 -15.011 1.00 94.00 170 LEU A CA 1
ATOM 1283 C C . LEU A 1 170 ? -3.489 -1.920 -14.179 1.00 94.00 170 LEU A C 1
ATOM 1285 O O . LEU A 1 170 ? -3.677 -0.711 -14.014 1.00 94.00 170 LEU A O 1
ATOM 1289 N N . ASP A 1 171 ? -2.444 -2.575 -13.686 1.00 95.50 171 ASP A N 1
ATOM 1290 C CA . ASP A 1 171 ? -1.561 -1.983 -12.689 1.00 95.50 171 ASP A CA 1
ATOM 1291 C C . ASP A 1 171 ? -0.358 -1.270 -13.310 1.00 95.50 171 ASP A C 1
ATOM 1293 O O . ASP A 1 171 ? 0.114 -1.569 -14.413 1.00 95.50 171 ASP A O 1
ATOM 1297 N N . THR A 1 172 ? 0.177 -0.299 -12.573 1.00 94.81 172 THR A N 1
ATOM 1298 C CA . THR A 1 172 ? 1.465 0.333 -12.858 1.00 94.81 172 THR A CA 1
ATOM 1299 C C . THR A 1 172 ? 2.423 0.068 -11.702 1.00 94.81 172 THR A C 1
ATOM 1301 O O . THR A 1 172 ? 2.325 0.681 -10.642 1.00 94.81 172 THR A O 1
ATOM 1304 N N . VAL A 1 173 ? 3.388 -0.820 -11.928 1.00 96.19 173 VAL A N 1
ATOM 1305 C CA . VAL A 1 173 ? 4.249 -1.374 -10.880 1.00 96.19 173 VAL A CA 1
ATOM 1306 C C . VAL A 1 173 ? 5.719 -1.037 -11.141 1.00 96.19 173 VAL A C 1
ATOM 1308 O O . VAL A 1 173 ? 6.243 -1.276 -12.235 1.00 96.19 173 VAL A O 1
ATOM 1311 N N . PHE A 1 174 ? 6.391 -0.484 -10.131 1.00 95.25 174 PHE A N 1
ATOM 1312 C CA . PHE A 1 174 ? 7.804 -0.100 -10.161 1.00 95.25 174 PHE A CA 1
ATOM 1313 C C . PHE A 1 174 ? 8.579 -0.733 -8.999 1.00 95.25 174 PHE A C 1
ATOM 1315 O O . PHE A 1 174 ? 8.138 -0.615 -7.859 1.00 95.25 174 PHE A O 1
ATOM 1322 N N . GLY A 1 175 ? 9.742 -1.329 -9.275 1.00 95.19 175 GLY A N 1
ATOM 1323 C CA . GLY A 1 175 ? 10.740 -1.658 -8.243 1.00 95.19 175 GLY A CA 1
ATOM 1324 C C . GLY A 1 175 ? 11.515 -0.416 -7.772 1.00 95.19 175 GLY A C 1
ATOM 1325 O O . GLY A 1 175 ? 11.564 -0.115 -6.591 1.00 95.19 175 GLY A O 1
ATOM 1326 N N . ASP A 1 176 ? 11.911 0.427 -8.733 1.00 96.56 176 ASP A N 1
ATOM 1327 C CA . ASP A 1 176 ? 12.722 1.646 -8.614 1.00 96.56 176 ASP A CA 1
ATOM 1328 C C . ASP A 1 176 ? 14.246 1.454 -8.491 1.00 96.56 176 ASP A C 1
ATOM 1330 O O . ASP A 1 176 ? 14.936 1.643 -9.501 1.00 96.56 176 ASP A O 1
ATOM 1334 N N . ARG A 1 177 ? 14.821 1.261 -7.304 1.00 96.06 177 ARG A N 1
ATOM 1335 C CA . ARG A 1 177 ? 16.282 1.141 -7.128 1.00 96.06 177 ARG A CA 1
ATOM 1336 C C . ARG A 1 177 ? 16.607 -0.126 -6.371 1.00 96.06 177 ARG A C 1
ATOM 1338 O O . ARG A 1 177 ? 15.865 -0.486 -5.480 1.00 96.06 177 ARG A O 1
ATOM 1345 N N . ASP A 1 178 ? 17.819 -0.622 -6.603 1.00 97.12 178 ASP A N 1
ATOM 1346 C CA . ASP A 1 178 ? 18.319 -1.868 -6.044 1.00 97.12 178 ASP A CA 1
ATOM 1347 C C . ASP A 1 178 ? 17.592 -3.089 -6.636 1.00 97.12 178 ASP A C 1
ATOM 1349 O O . ASP A 1 178 ? 16.877 -2.988 -7.622 1.00 97.12 178 ASP A O 1
ATOM 1353 N N . ASN A 1 179 ? 17.936 -4.291 -6.171 1.00 96.00 179 ASN A N 1
ATOM 1354 C CA . ASN A 1 179 ? 17.514 -5.520 -6.847 1.00 96.00 179 ASN A CA 1
ATOM 1355 C C . ASN A 1 179 ? 16.117 -5.945 -6.394 1.00 96.00 179 ASN A C 1
ATOM 1357 O O . ASN A 1 179 ? 16.023 -6.630 -5.369 1.00 96.00 179 ASN A O 1
ATOM 1361 N N . ASP A 1 180 ? 15.087 -5.664 -7.187 1.00 96.62 180 ASP A N 1
ATOM 1362 C CA . ASP A 1 180 ? 13.697 -5.897 -6.792 1.00 96.62 180 ASP A CA 1
ATOM 1363 C C . ASP A 1 180 ? 13.105 -7.200 -7.325 1.00 96.62 180 ASP A C 1
ATOM 1365 O O . ASP A 1 180 ? 13.573 -7.810 -8.293 1.00 96.62 180 ASP A O 1
ATOM 1369 N N . THR A 1 181 ? 12.015 -7.642 -6.697 1.00 95.31 181 THR A N 1
ATOM 1370 C CA . THR A 1 181 ? 11.122 -8.654 -7.269 1.00 95.31 181 THR A CA 1
ATOM 1371 C C . THR A 1 181 ? 9.747 -8.053 -7.511 1.00 95.31 181 THR A C 1
ATOM 1373 O O . THR A 1 181 ? 9.019 -7.754 -6.568 1.00 95.31 181 THR A O 1
ATOM 1376 N N . VAL A 1 182 ? 9.361 -7.942 -8.782 1.00 95.44 182 VAL A N 1
ATOM 1377 C CA . VAL A 1 182 ? 8.134 -7.250 -9.183 1.00 95.44 182 VAL A CA 1
ATOM 1378 C C . VAL A 1 182 ? 7.193 -8.182 -9.935 1.00 95.44 182 VAL A C 1
ATOM 1380 O O . VAL A 1 182 ? 7.575 -8.824 -10.917 1.00 95.44 182 VAL A O 1
ATOM 1383 N N . PHE A 1 183 ? 5.940 -8.221 -9.498 1.00 94.31 183 PHE A N 1
ATOM 1384 C CA . PHE A 1 183 ? 4.849 -8.944 -10.134 1.00 94.31 183 PHE A CA 1
ATOM 1385 C C . PHE A 1 183 ? 3.797 -7.945 -10.631 1.00 94.31 183 PHE A C 1
ATOM 1387 O O . PHE A 1 183 ? 3.331 -7.124 -9.851 1.00 94.31 183 PHE A O 1
ATOM 1394 N N . GLY A 1 184 ? 3.419 -8.022 -11.909 1.00 92.88 184 GLY A N 1
ATOM 1395 C CA . GLY A 1 184 ? 2.250 -7.311 -12.441 1.00 92.88 184 GLY A CA 1
ATOM 1396 C C . GLY A 1 184 ? 0.998 -7.913 -11.819 1.00 92.88 184 GLY A C 1
ATOM 1397 O O . GLY A 1 184 ? 0.571 -7.490 -10.755 1.00 92.88 184 GLY A O 1
ATOM 1398 N N . GLY A 1 185 ? 0.543 -9.036 -12.364 1.00 93.31 185 GLY A N 1
ATOM 1399 C CA . GLY A 1 185 ? -0.520 -9.805 -11.733 1.00 93.31 185 GLY A CA 1
ATOM 1400 C C . GLY A 1 185 ? -1.417 -10.471 -12.760 1.00 93.31 185 GLY A C 1
ATOM 1401 O O . GLY A 1 185 ? -0.969 -11.308 -13.545 1.00 93.31 185 GLY A O 1
ATOM 1402 N N . LYS A 1 186 ? -2.710 -10.187 -12.715 1.00 92.44 186 LYS A N 1
ATOM 1403 C CA . LYS A 1 186 ? -3.646 -10.499 -13.797 1.00 92.44 186 LYS A CA 1
ATOM 1404 C C . LYS A 1 186 ? -3.871 -9.242 -14.621 1.00 92.44 186 LYS A C 1
ATOM 1406 O O . LYS A 1 186 ? -3.838 -8.168 -14.059 1.00 92.44 186 LYS A O 1
ATOM 1411 N N . ASP A 1 187 ? -4.231 -9.443 -15.889 1.00 90.31 187 ASP A N 1
ATOM 1412 C CA . ASP A 1 187 ? -4.502 -8.383 -16.868 1.00 90.31 187 ASP A CA 1
ATOM 1413 C C . ASP A 1 187 ? -3.217 -7.728 -17.434 1.00 90.31 187 ASP A C 1
ATOM 1415 O O . ASP A 1 187 ? -2.128 -8.304 -17.354 1.00 90.31 187 ASP A O 1
ATOM 1419 N N . ASP A 1 188 ? -3.367 -6.653 -18.217 1.00 90.50 188 ASP A N 1
ATOM 1420 C CA . ASP A 1 188 ? -2.286 -6.050 -19.013 1.00 90.50 188 ASP A CA 1
ATOM 1421 C C . ASP A 1 188 ? -1.568 -4.953 -18.205 1.00 90.50 188 ASP A C 1
ATOM 1423 O O . ASP A 1 188 ? -1.909 -3.773 -18.311 1.00 90.50 188 ASP A O 1
ATOM 1427 N N . ASP A 1 189 ? -0.542 -5.343 -17.449 1.00 89.75 189 ASP A N 1
ATOM 1428 C CA . ASP A 1 189 ? 0.185 -4.449 -16.539 1.00 89.75 189 ASP A CA 1
ATOM 1429 C C . ASP A 1 189 ? 1.339 -3.675 -17.193 1.00 89.75 189 ASP A C 1
ATOM 1431 O O . ASP A 1 189 ? 2.036 -4.148 -18.106 1.00 89.75 189 ASP A O 1
ATOM 1435 N N . PHE A 1 190 ? 1.631 -2.496 -16.641 1.00 91.12 190 PHE A N 1
ATOM 1436 C CA . PHE A 1 190 ? 2.905 -1.813 -16.831 1.00 91.12 190 PHE A CA 1
ATOM 1437 C C . PHE A 1 190 ? 3.854 -2.173 -15.687 1.00 91.12 190 PHE A C 1
ATOM 1439 O O . PHE A 1 190 ? 3.643 -1.762 -14.552 1.00 91.12 190 PHE A O 1
ATOM 1446 N N . VAL A 1 191 ? 4.940 -2.888 -15.992 1.00 92.31 191 VAL A N 1
ATOM 1447 C CA . VAL A 1 191 ? 5.928 -3.306 -14.988 1.00 92.31 191 VAL A CA 1
ATOM 1448 C C . VAL A 1 191 ? 7.319 -2.815 -15.360 1.00 92.31 191 VAL A C 1
ATOM 1450 O O . VAL A 1 191 ? 7.823 -3.073 -16.458 1.00 92.31 191 VAL A O 1
ATOM 1453 N N . ARG A 1 192 ? 7.974 -2.147 -14.415 1.00 92.62 192 ARG A N 1
ATOM 1454 C CA . ARG A 1 192 ? 9.364 -1.713 -14.535 1.00 92.62 192 ARG A CA 1
ATOM 1455 C C . ARG A 1 192 ? 10.130 -2.113 -13.283 1.00 92.62 192 ARG A C 1
ATOM 1457 O O . ARG A 1 192 ? 9.669 -1.831 -12.189 1.00 92.62 192 ARG A O 1
ATOM 1464 N N . GLY A 1 193 ? 11.293 -2.732 -13.462 1.00 89.88 193 GLY A N 1
ATOM 1465 C CA . GLY A 1 193 ? 12.210 -3.012 -12.357 1.00 89.88 193 GLY A CA 1
ATOM 1466 C C . GLY A 1 193 ? 12.818 -1.711 -11.882 1.00 89.88 193 GLY A C 1
ATOM 1467 O O . GLY A 1 193 ? 12.211 -1.011 -11.089 1.00 89.88 193 GLY A O 1
ATOM 1468 N N . GLY A 1 194 ? 13.858 -1.246 -12.551 1.00 92.88 194 GLY A N 1
ATOM 1469 C CA . GLY A 1 194 ? 14.325 0.107 -12.329 1.00 92.88 194 GLY A CA 1
ATOM 1470 C C . GLY A 1 194 ? 15.790 0.216 -12.649 1.00 92.88 194 GLY A C 1
ATOM 1471 O O . GLY A 1 194 ? 16.164 0.216 -13.820 1.00 92.88 194 GLY A O 1
ATOM 1472 N N . LYS A 1 195 ? 16.597 0.423 -11.621 1.00 92.06 195 LYS A N 1
ATOM 1473 C CA . LYS A 1 195 ? 18.044 0.281 -11.703 1.00 92.06 195 LYS A CA 1
ATOM 1474 C C . LYS A 1 195 ? 18.441 -1.069 -11.101 1.00 92.06 195 LYS A C 1
ATOM 1476 O O . LYS A 1 195 ? 17.655 -1.686 -10.413 1.00 92.06 195 LYS A O 1
ATOM 1481 N N . GLU A 1 196 ? 19.690 -1.466 -11.335 1.00 95.06 196 GLU A N 1
ATOM 1482 C CA . GLU A 1 196 ? 20.245 -2.727 -10.836 1.00 95.06 196 GLU A CA 1
ATOM 1483 C C . GLU A 1 196 ? 19.536 -3.984 -11.409 1.00 95.06 196 GLU A C 1
ATOM 1485 O O . GLU A 1 196 ? 18.967 -3.925 -12.501 1.00 95.06 196 GLU A O 1
ATOM 1490 N N . ASP A 1 197 ? 19.744 -5.162 -10.807 1.00 92.56 197 ASP A N 1
ATOM 1491 C CA . ASP A 1 197 ? 19.329 -6.449 -11.383 1.00 92.56 197 ASP A CA 1
ATOM 1492 C C . ASP A 1 197 ? 17.986 -6.916 -10.793 1.00 92.56 197 ASP A C 1
ATOM 1494 O O . ASP A 1 197 ? 17.949 -7.540 -9.728 1.00 92.56 197 ASP A O 1
ATOM 1498 N N . ASP A 1 198 ? 16.903 -6.689 -11.539 1.00 91.12 198 ASP A N 1
ATOM 1499 C CA . ASP A 1 198 ? 15.534 -7.012 -11.120 1.00 91.12 198 ASP A CA 1
ATOM 1500 C C . ASP A 1 198 ? 15.008 -8.367 -11.613 1.00 91.12 198 ASP A C 1
ATOM 1502 O O . ASP A 1 198 ? 15.328 -8.855 -12.709 1.00 91.12 198 ASP A O 1
ATOM 1506 N N . LEU A 1 199 ? 14.079 -8.935 -10.844 1.00 90.50 199 LEU A N 1
ATOM 1507 C CA . LEU A 1 199 ? 13.276 -10.089 -11.225 1.00 90.50 199 LEU A CA 1
ATOM 1508 C C . LEU A 1 199 ? 11.828 -9.667 -11.511 1.00 90.50 199 LEU A C 1
ATOM 1510 O O . LEU A 1 199 ? 11.058 -9.385 -10.598 1.00 90.50 199 LEU A O 1
ATOM 1514 N N . LEU A 1 200 ? 11.443 -9.670 -12.790 1.00 90.88 200 LEU A N 1
ATOM 1515 C CA . LEU A 1 200 ? 10.155 -9.137 -13.248 1.00 90.88 200 LEU A CA 1
ATOM 1516 C C . LEU A 1 200 ? 9.242 -10.233 -13.803 1.00 90.88 200 LEU A C 1
ATOM 1518 O O . LEU A 1 200 ? 9.612 -10.961 -14.729 1.00 90.88 200 LEU A O 1
ATOM 1522 N N . PHE A 1 201 ? 8.020 -10.293 -13.281 1.00 87.31 201 PHE A N 1
ATOM 1523 C CA . PHE A 1 201 ? 6.953 -11.181 -13.724 1.00 87.31 201 PHE A CA 1
ATOM 1524 C C . PHE A 1 201 ? 5.723 -10.353 -14.090 1.00 87.31 201 PHE A C 1
ATOM 1526 O O . PHE A 1 201 ? 4.916 -10.023 -13.233 1.00 87.31 201 PHE A O 1
ATOM 1533 N N . GLY A 1 202 ? 5.528 -10.032 -15.365 1.00 70.75 202 GLY A N 1
ATOM 1534 C CA . GLY A 1 202 ? 4.415 -9.163 -15.763 1.00 70.75 202 GLY A CA 1
ATOM 1535 C C . GLY A 1 202 ? 3.017 -9.795 -15.715 1.00 70.75 202 GLY A C 1
ATOM 1536 O O . GLY A 1 202 ? 2.082 -9.146 -16.151 1.00 70.75 202 GLY A O 1
ATOM 1537 N N . GLY A 1 203 ? 2.851 -11.037 -15.235 1.00 69.31 203 GLY A N 1
ATOM 1538 C CA . GLY A 1 203 ? 1.522 -11.613 -14.992 1.00 69.31 203 GLY A CA 1
ATOM 1539 C C . GLY A 1 203 ? 0.884 -12.437 -16.123 1.00 69.31 203 GLY A C 1
ATOM 1540 O O . GLY A 1 203 ? 1.552 -12.820 -17.089 1.00 69.31 203 GLY A O 1
ATOM 1541 N N . PHE A 1 204 ? -0.413 -12.750 -15.980 1.00 60.81 204 PHE A N 1
ATOM 1542 C CA . PHE A 1 204 ? -1.251 -13.429 -16.982 1.00 60.81 204 PHE A CA 1
ATOM 1543 C C . PHE A 1 204 ? -2.286 -12.450 -17.569 1.00 60.81 204 PHE A C 1
ATOM 1545 O O . PHE A 1 204 ? -3.330 -12.198 -16.974 1.00 60.81 204 PHE A O 1
ATOM 1552 N N . GLY A 1 205 ? -2.001 -11.963 -18.773 1.00 47.41 205 GLY A N 1
ATOM 1553 C CA . GLY A 1 205 ? -2.761 -10.973 -19.541 1.00 47.41 205 GLY A CA 1
ATOM 1554 C C . GLY A 1 205 ? -1.971 -10.654 -20.815 1.00 47.41 205 GLY A C 1
ATOM 1555 O O . GLY A 1 205 ? -0.892 -11.208 -21.007 1.00 47.41 205 GLY A O 1
ATOM 1556 N N . GLY A 1 206 ? -2.503 -9.864 -21.735 1.00 51.28 206 GLY A N 1
ATOM 1557 C CA . GLY A 1 206 ? -1.860 -9.403 -22.969 1.00 51.28 206 GLY A CA 1
ATOM 1558 C C . GLY A 1 206 ? -0.573 -8.579 -22.781 1.00 51.28 206 GLY A C 1
ATOM 1559 O O . GLY A 1 206 ? 0.186 -8.758 -21.840 1.00 51.28 206 GLY A O 1
ATOM 1560 N N . ARG A 1 207 ? -0.212 -7.777 -23.794 1.00 46.16 207 ARG A N 1
ATOM 1561 C CA . ARG A 1 207 ? 1.171 -7.306 -24.048 1.00 46.16 207 ARG A CA 1
ATOM 1562 C C . ARG A 1 207 ? 1.811 -6.611 -22.836 1.00 46.16 207 ARG A C 1
ATOM 1564 O O . ARG A 1 207 ? 1.483 -5.470 -22.545 1.00 46.16 207 ARG A O 1
ATOM 1571 N N . GLN A 1 208 ? 2.846 -7.233 -22.275 1.00 53.69 208 GLN A N 1
ATOM 1572 C CA . GLN A 1 208 ? 3.665 -6.664 -21.202 1.00 53.69 208 GLN A CA 1
ATOM 1573 C C . GLN A 1 208 ? 4.836 -5.860 -21.773 1.00 53.69 208 GLN A C 1
ATOM 1575 O O . GLN A 1 208 ? 5.584 -6.349 -22.627 1.00 53.69 208 GLN A O 1
ATOM 1580 N N . ILE A 1 209 ? 5.019 -4.631 -21.289 1.00 54.41 209 ILE A N 1
ATOM 1581 C CA . ILE A 1 209 ? 6.204 -3.824 -21.590 1.00 54.41 209 ILE A CA 1
ATOM 1582 C C . ILE A 1 209 ? 7.119 -3.861 -20.370 1.00 54.41 209 ILE A C 1
ATOM 1584 O O . ILE A 1 209 ? 7.059 -2.993 -19.508 1.00 54.41 209 ILE A O 1
ATOM 1588 N N . VAL A 1 210 ? 7.960 -4.890 -20.316 1.00 57.84 210 VAL A N 1
ATOM 1589 C CA . VAL A 1 210 ? 8.977 -5.044 -19.275 1.00 57.84 210 VAL A CA 1
ATOM 1590 C C . VAL A 1 210 ? 10.206 -4.231 -19.670 1.00 57.84 210 VAL A C 1
ATOM 1592 O O . VAL A 1 210 ? 10.892 -4.569 -20.640 1.00 57.84 210 VAL A O 1
ATOM 1595 N N . TRP A 1 211 ? 10.489 -3.166 -18.923 1.00 58.50 211 TRP A N 1
ATOM 1596 C CA . TRP A 1 211 ? 11.746 -2.427 -19.042 1.00 58.50 211 TRP A CA 1
ATOM 1597 C C . TRP A 1 211 ? 12.724 -2.933 -17.984 1.00 58.50 211 TRP A C 1
ATOM 1599 O O . TRP A 1 211 ? 12.415 -2.890 -16.793 1.00 58.50 211 TRP A O 1
ATOM 1609 N N . ARG A 1 212 ? 13.870 -3.425 -18.457 1.00 53.06 212 ARG A N 1
ATOM 1610 C CA . ARG A 1 212 ? 15.076 -3.625 -17.650 1.00 53.06 212 ARG A CA 1
ATOM 1611 C C . ARG A 1 212 ? 15.906 -2.350 -17.628 1.00 53.06 212 ARG A C 1
ATOM 1613 O O . ARG A 1 212 ? 15.766 -1.556 -18.593 1.00 53.06 212 ARG A O 1
#

Sequence (212 aa):
MFADRPKNGCEDLCILAIESELSMTSANLDLLGSFFNEQDYLAKYPDAMLAVARGAFPSGKEHFLQVGIGDRRSINPDFDATFYLTENPDFLDSSPNKDLIVGREGGDTLLGNSGNDAIFGNENDDWLFGNTGDDSLYGNIGADSLSGGKNNDLVRGGKDRDLVRGDVGLDTVFGDRDNDTVFGGKDDDFVRGGKEDDLLFGGFGGRQIVWR